Protein AF-A0A6I7X291-F1 (afdb_monomer_lite)

Secondary structure (DSSP, 8-state):
-HHHHHHHHHHHHHHHHHHHHHHHHHHHH-TT-HHHHHHHHHHHHHHHHHHHHHHHT------GGGTTHHHHHHHHHHHHHHHHTT-HHHHHHHHHHHHHHHHHHHHHHHHHHHHHHHHTT--HHHHHHHHHHHHHHHHHHHHT-PPPPP-SSGGG-THHHHHHHHHHHHHHHHHHHHHHH-GGGT----HHHHS-HHHHHHHHHTSGGGHHHHHHHGGGT--HHHHHHHHHHHHHHHHHHHHHHHHHHHHHHHHTSTTT-STTHHHHHHHHHHHHHHHHHHHHHHHHHHHHTTT-STHHHHHHHHHHHHHHHHHHHHHHHHHHHHHHHHHHS-TTSHHHHHHHHHHHHHHHHHHHHHHHHHHHHGGGT-

Sequence (370 aa):
MQAANDEERYVVIVDIFKNVGEINQEITAIAEDDVKLQALLQNRNVVFQNLLLVIRGSFIDYDVQEIGNAELKLLQSKISINRSRGNTVAVQRDRYTTDYILIKRKMGAYVVYLVEASRDYKAKDEIIKETQKRIKSIKNKINSISAALEGDSEIYQDVENRIQLLRVYTVYQDFLEYVLANPDKIVTTSFIQKISLISAISYFNSLDVFRDINFKIAPMRIDMGGIIVSMCIILLNIIAFPFVSRASNRLVERFILNDGKVENIELVFVSMHKPILYLMLFFGIDLALNALLYKTEVKITIDYLIYFIYSGLYIYLLFNLIDSVAAVHSEQANRRNQAYSKELVILLVKTLKGVVFFGCINSFIKPFGY

pLDDT: mean 75.69, std 13.11, range [33.28, 95.19]

Radius of gyration: 34.74 Å; chains: 1; bounding box: 79×57×94 Å

Structure (mmCIF, N/CA/C/O backbone):
data_AF-A0A6I7X291-F1
#
_entry.id   AF-A0A6I7X291-F1
#
loop_
_atom_site.group_PDB
_atom_site.id
_atom_site.type_symbol
_atom_site.label_atom_id
_atom_site.label_alt_id
_atom_site.label_comp_id
_atom_site.label_asym_id
_atom_site.label_entity_id
_atom_site.label_seq_id
_atom_site.pdbx_PDB_ins_code
_atom_site.Cartn_x
_atom_site.Cartn_y
_atom_site.Cartn_z
_atom_site.occupancy
_atom_site.B_iso_or_equiv
_atom_site.auth_seq_id
_atom_site.auth_comp_id
_atom_site.auth_asym_id
_atom_site.auth_atom_id
_atom_site.pdbx_PDB_model_num
ATOM 1 N N . MET A 1 1 ? -14.493 -7.243 -27.783 1.00 38.88 1 MET A N 1
ATOM 2 C CA . MET A 1 1 ? -14.219 -5.866 -27.308 1.00 38.88 1 MET A CA 1
ATOM 3 C C . MET A 1 1 ? -13.069 -5.803 -26.304 1.00 38.88 1 MET A C 1
ATOM 5 O O . MET A 1 1 ? -12.286 -4.880 -26.426 1.00 38.88 1 MET A O 1
ATOM 9 N N . GLN A 1 2 ? -12.914 -6.762 -25.377 1.00 34.09 2 GLN A N 1
ATOM 10 C CA . GLN A 1 2 ? -11.764 -6.817 -24.449 1.00 34.09 2 GLN A CA 1
ATOM 11 C C . GLN A 1 2 ? -10.416 -7.041 -25.164 1.00 34.09 2 GLN A C 1
ATOM 13 O O . GLN A 1 2 ? -9.560 -6.174 -25.093 1.00 34.09 2 GLN A O 1
ATOM 18 N N . ALA A 1 3 ? -10.299 -8.089 -25.992 1.00 34.25 3 ALA A N 1
ATOM 19 C CA . ALA A 1 3 ? -9.057 -8.408 -26.714 1.00 34.25 3 ALA A CA 1
ATOM 20 C C . ALA A 1 3 ? -8.520 -7.271 -27.614 1.00 34.25 3 ALA A C 1
ATOM 22 O O . ALA A 1 3 ? -7.320 -7.043 -27.666 1.00 34.25 3 ALA A O 1
ATOM 23 N N . ALA A 1 4 ? -9.406 -6.510 -28.269 1.00 33.28 4 ALA A N 1
ATOM 24 C CA . ALA A 1 4 ? -9.010 -5.366 -29.100 1.00 33.28 4 ALA A CA 1
ATOM 25 C C . ALA A 1 4 ? -8.451 -4.190 -28.270 1.00 33.28 4 ALA A C 1
ATOM 27 O O . ALA A 1 4 ? -7.584 -3.464 -28.737 1.00 33.28 4 ALA A O 1
ATOM 28 N N . ASN A 1 5 ? -8.930 -4.019 -27.033 1.00 47.66 5 ASN A N 1
ATOM 29 C CA . ASN A 1 5 ? -8.467 -2.980 -26.106 1.00 47.66 5 ASN A CA 1
ATOM 30 C C . ASN A 1 5 ? -7.113 -3.366 -25.477 1.00 47.66 5 ASN A C 1
ATOM 32 O O . ASN A 1 5 ? -6.282 -2.505 -25.196 1.00 47.66 5 ASN A O 1
ATOM 36 N N . ASP A 1 6 ? -6.872 -4.666 -25.290 1.00 43.84 6 ASP A N 1
ATOM 37 C CA . ASP A 1 6 ? -5.609 -5.194 -24.766 1.00 43.84 6 ASP A CA 1
ATOM 38 C C . ASP A 1 6 ? -4.480 -5.100 -25.812 1.00 43.84 6 ASP A C 1
ATOM 40 O O . ASP A 1 6 ? -3.352 -4.725 -25.483 1.00 43.84 6 ASP A O 1
ATOM 44 N N . GLU A 1 7 ? -4.800 -5.342 -27.088 1.00 49.50 7 GLU A N 1
ATOM 45 C CA . GLU A 1 7 ? -3.881 -5.201 -28.226 1.00 49.50 7 GLU A CA 1
ATOM 46 C C . GLU A 1 7 ? -3.476 -3.730 -28.459 1.00 49.50 7 GLU A C 1
ATOM 48 O O . GLU A 1 7 ? -2.294 -3.421 -28.625 1.00 49.50 7 GLU A O 1
ATOM 53 N N . GLU A 1 8 ? -4.426 -2.796 -28.348 1.00 53.75 8 GLU A N 1
ATOM 54 C CA . GLU A 1 8 ? -4.189 -1.349 -28.461 1.00 53.75 8 GLU A CA 1
ATOM 55 C C . GLU A 1 8 ? -3.276 -0.817 -27.337 1.00 53.75 8 GLU A C 1
ATOM 57 O O . GLU A 1 8 ? -2.347 -0.045 -27.579 1.00 53.75 8 GLU A O 1
ATOM 62 N N . ARG A 1 9 ? -3.453 -1.292 -26.097 1.00 51.28 9 ARG A N 1
ATOM 63 C CA . ARG A 1 9 ? -2.597 -0.912 -24.955 1.00 51.28 9 ARG A CA 1
ATOM 64 C C . ARG A 1 9 ? -1.187 -1.493 -25.037 1.00 51.28 9 ARG A C 1
ATOM 66 O O . ARG A 1 9 ? -0.244 -0.878 -24.538 1.00 51.28 9 ARG A O 1
ATOM 73 N N . TYR A 1 10 ? -1.020 -2.656 -25.663 1.00 58.88 10 TYR A N 1
ATOM 74 C CA . TYR A 1 10 ? 0.300 -3.231 -25.914 1.00 58.88 10 TYR A CA 1
ATOM 75 C C . TYR A 1 10 ? 1.095 -2.407 -26.933 1.00 58.88 10 TYR A C 1
ATOM 77 O O . TYR A 1 10 ? 2.268 -2.111 -26.691 1.00 58.88 10 TYR A O 1
ATOM 85 N N . VAL A 1 11 ? 0.450 -1.978 -28.023 1.00 60.81 11 VAL A N 1
ATOM 86 C CA . VAL A 1 11 ? 1.050 -1.054 -29.001 1.00 60.81 11 VAL A CA 1
ATOM 87 C C . VAL A 1 11 ? 1.542 0.212 -28.294 1.00 60.81 11 VAL A C 1
ATOM 89 O O . VAL A 1 11 ? 2.696 0.597 -28.464 1.00 60.81 11 VAL A O 1
ATOM 92 N N . VAL A 1 12 ? 0.740 0.761 -27.375 1.00 60.09 12 VAL A N 1
ATOM 93 C CA . VAL A 1 12 ? 1.127 1.919 -26.551 1.00 60.09 12 VAL A CA 1
ATOM 94 C C . VAL A 1 12 ? 2.377 1.647 -25.701 1.00 60.09 12 VAL A C 1
ATOM 96 O O . VAL A 1 12 ? 3.257 2.500 -25.617 1.00 60.09 12 VAL A O 1
ATOM 99 N N . ILE A 1 13 ? 2.512 0.468 -25.086 1.00 63.31 13 ILE A N 1
ATOM 100 C CA . ILE A 1 13 ? 3.702 0.113 -24.286 1.00 63.31 13 ILE A CA 1
ATOM 101 C C . ILE A 1 13 ? 4.958 0.016 -25.164 1.00 63.31 13 ILE A C 1
ATOM 103 O O . ILE A 1 13 ? 6.024 0.502 -24.774 1.00 63.31 13 ILE A O 1
ATOM 107 N N . VAL A 1 14 ? 4.845 -0.594 -26.345 1.00 67.50 14 VAL A N 1
ATOM 108 C CA . VAL A 1 14 ? 5.956 -0.724 -27.302 1.00 67.50 14 VAL A CA 1
ATOM 109 C C . VAL A 1 14 ? 6.378 0.644 -27.846 1.00 67.50 14 VAL A C 1
ATOM 111 O O . VAL A 1 14 ? 7.577 0.940 -27.875 1.00 67.50 14 VAL A O 1
ATOM 114 N N . ASP A 1 15 ? 5.417 1.496 -28.197 1.00 66.81 15 ASP A N 1
ATOM 115 C CA . ASP A 1 15 ? 5.664 2.858 -28.677 1.00 66.81 15 ASP A CA 1
ATOM 116 C C . ASP A 1 15 ? 6.317 3.731 -27.601 1.00 66.81 15 ASP A C 1
ATOM 118 O O . ASP A 1 15 ? 7.240 4.493 -27.887 1.00 66.81 15 ASP A O 1
ATOM 122 N N . ILE A 1 16 ? 5.932 3.563 -26.333 1.00 67.56 16 ILE A N 1
ATOM 123 C CA . ILE A 1 16 ? 6.578 4.271 -25.226 1.00 67.56 16 ILE A CA 1
ATOM 124 C C . ILE A 1 16 ? 8.060 3.881 -25.101 1.00 67.56 16 ILE A C 1
ATOM 126 O O . ILE A 1 16 ? 8.911 4.759 -24.950 1.00 67.56 16 ILE A O 1
ATOM 130 N N . PHE A 1 17 ? 8.412 2.596 -25.209 1.00 73.38 17 PHE A N 1
ATOM 131 C CA . PHE A 1 17 ? 9.824 2.190 -25.182 1.00 73.38 17 PHE A CA 1
ATOM 132 C C . PHE A 1 17 ? 10.615 2.699 -26.392 1.00 73.38 17 PHE A C 1
ATOM 134 O O . PHE A 1 17 ? 11.803 3.003 -26.257 1.00 73.38 17 PHE A O 1
ATOM 141 N N . LYS A 1 18 ? 9.970 2.833 -27.555 1.00 73.88 18 LYS A N 1
ATOM 142 C CA . LYS A 1 18 ? 10.574 3.448 -28.740 1.00 73.88 18 LYS A CA 1
ATOM 143 C C . LYS A 1 18 ? 10.867 4.936 -28.508 1.00 73.88 18 LYS A C 1
ATOM 145 O O . LYS A 1 18 ? 12.006 5.353 -28.711 1.00 73.88 18 LYS A O 1
ATOM 150 N N . ASN A 1 19 ? 9.901 5.682 -27.969 1.00 71.88 19 ASN A N 1
ATOM 151 C CA . ASN A 1 19 ? 10.049 7.104 -27.637 1.00 71.88 19 ASN A CA 1
ATOM 152 C C . ASN A 1 19 ? 11.174 7.347 -26.617 1.00 71.88 19 ASN A C 1
ATOM 154 O O . ASN A 1 19 ? 11.966 8.274 -26.760 1.00 71.88 19 ASN A O 1
ATOM 158 N N . VAL A 1 20 ? 11.305 6.485 -25.601 1.00 70.81 20 VAL A N 1
ATOM 159 C CA . VAL A 1 20 ? 12.434 6.552 -24.650 1.00 70.81 20 VAL A CA 1
ATOM 160 C C . VAL A 1 20 ? 13.765 6.285 -25.350 1.00 70.81 20 VAL A C 1
ATOM 162 O O . VAL A 1 20 ? 14.764 6.942 -25.058 1.00 70.81 20 VAL A O 1
ATOM 165 N N . GLY A 1 21 ? 13.791 5.334 -26.286 1.00 67.00 21 GLY A N 1
ATOM 166 C CA . GLY A 1 21 ? 14.962 5.071 -27.113 1.00 67.00 21 GLY A CA 1
ATOM 167 C C . GLY A 1 21 ? 15.432 6.317 -27.859 1.00 67.00 21 GLY A C 1
ATOM 168 O O . GLY A 1 21 ? 16.636 6.585 -27.866 1.00 67.00 21 GLY A O 1
ATOM 169 N N . GLU A 1 22 ? 14.510 7.067 -28.466 1.00 75.94 22 GLU A N 1
ATOM 170 C CA . GLU A 1 22 ? 14.755 8.325 -29.193 1.00 75.94 22 GLU A CA 1
ATOM 171 C C . GLU A 1 22 ? 15.309 9.419 -28.269 1.00 75.94 22 GLU A C 1
ATOM 173 O O . GLU A 1 22 ? 16.401 9.925 -28.527 1.00 75.94 22 GLU A O 1
ATOM 178 N N . ILE A 1 23 ? 14.674 9.657 -27.117 1.00 67.81 23 ILE A N 1
ATOM 179 C CA . ILE A 1 23 ? 15.153 10.625 -26.112 1.00 67.81 23 ILE A CA 1
ATOM 180 C C . ILE A 1 23 ? 16.570 10.278 -25.620 1.00 67.81 23 ILE A C 1
ATOM 182 O O . ILE A 1 23 ? 17.425 11.152 -25.497 1.00 67.81 23 ILE A O 1
ATOM 186 N N . ASN A 1 24 ? 16.863 8.996 -25.380 1.00 72.25 24 ASN A N 1
ATOM 187 C CA . ASN A 1 24 ? 18.196 8.563 -24.952 1.00 72.25 24 ASN A CA 1
ATOM 188 C C . ASN A 1 24 ? 19.285 8.816 -26.015 1.00 72.25 24 ASN A C 1
ATOM 190 O O . ASN A 1 24 ? 20.452 9.013 -25.665 1.00 72.25 24 ASN A O 1
ATOM 194 N N . GLN A 1 25 ? 18.930 8.830 -27.304 1.00 73.25 25 GLN A N 1
ATOM 195 C CA . GLN A 1 25 ? 19.868 9.193 -28.372 1.00 73.25 25 GLN A CA 1
ATOM 196 C C . GLN A 1 25 ? 20.203 10.683 -28.342 1.00 73.25 25 GLN A C 1
ATOM 198 O O . GLN A 1 25 ? 21.377 11.036 -28.430 1.00 73.25 25 GLN A O 1
ATOM 203 N N . GLU A 1 26 ? 19.197 11.536 -28.156 1.00 72.31 26 GLU A N 1
ATOM 204 C CA . GLU A 1 26 ? 19.386 12.984 -28.028 1.00 72.31 26 GLU A CA 1
ATOM 205 C C . GLU A 1 26 ? 20.231 13.334 -26.797 1.00 72.31 26 GLU A C 1
ATOM 207 O O . GLU A 1 26 ? 21.149 14.143 -26.888 1.00 72.31 26 GLU A O 1
ATOM 212 N N . ILE A 1 27 ? 20.004 12.647 -25.670 1.00 65.88 27 ILE A N 1
ATOM 213 C CA . ILE A 1 27 ? 20.819 12.791 -24.451 1.00 65.88 27 ILE A CA 1
ATOM 214 C C . ILE A 1 27 ? 22.295 12.481 -24.728 1.00 65.88 27 ILE A C 1
ATOM 216 O O . ILE A 1 27 ? 23.176 13.210 -24.281 1.00 65.88 27 ILE A O 1
ATOM 220 N N . THR A 1 28 ? 22.573 11.415 -25.485 1.00 67.38 28 THR A N 1
ATOM 221 C CA . THR A 1 28 ? 23.951 11.012 -25.812 1.00 67.38 28 THR A CA 1
ATOM 222 C C . THR A 1 28 ? 24.626 12.012 -26.760 1.00 67.38 28 THR A C 1
ATOM 224 O O . THR A 1 28 ? 25.840 12.184 -26.704 1.00 67.38 28 THR A O 1
ATOM 227 N N . ALA A 1 29 ? 23.853 12.694 -27.611 1.00 70.19 29 ALA A N 1
ATOM 228 C CA . ALA A 1 29 ? 24.357 13.667 -28.579 1.00 70.19 29 ALA A CA 1
ATOM 229 C C . ALA A 1 29 ? 24.601 15.073 -27.993 1.00 70.19 29 ALA A C 1
ATOM 231 O O . ALA A 1 29 ? 25.343 15.851 -28.586 1.00 70.19 29 ALA A O 1
ATOM 232 N N . ILE A 1 30 ? 23.980 15.413 -26.856 1.00 65.50 30 ILE A N 1
ATOM 233 C CA . ILE A 1 30 ? 23.942 16.779 -26.291 1.00 65.50 30 ILE A CA 1
ATOM 234 C C . ILE A 1 30 ? 24.668 16.845 -24.927 1.00 65.50 30 ILE A C 1
ATOM 236 O O . ILE A 1 30 ? 24.462 17.768 -24.148 1.00 65.50 30 ILE A O 1
ATOM 240 N N . ALA A 1 31 ? 25.547 15.882 -24.627 1.00 58.06 31 ALA A N 1
ATOM 241 C CA . ALA A 1 31 ? 26.163 15.680 -23.306 1.00 58.06 31 ALA A CA 1
ATOM 242 C C . ALA A 1 31 ? 26.926 16.890 -22.702 1.00 58.06 31 ALA A C 1
ATOM 244 O O . ALA A 1 31 ? 27.293 16.833 -21.533 1.00 58.06 31 ALA A O 1
ATOM 245 N N . GLU A 1 32 ? 27.150 17.967 -23.462 1.00 59.09 32 GLU A N 1
ATOM 246 C CA . GLU A 1 32 ? 27.869 19.180 -23.039 1.00 59.09 32 GLU A CA 1
ATOM 247 C C . GLU A 1 32 ? 26.953 20.379 -22.689 1.00 59.09 32 GLU A C 1
ATOM 249 O O . GLU A 1 32 ? 27.439 21.378 -22.164 1.00 59.09 32 GLU A O 1
ATOM 254 N N . ASP A 1 33 ? 25.638 20.312 -22.953 1.00 71.06 33 ASP A N 1
ATOM 255 C CA . ASP A 1 33 ? 24.672 21.387 -22.645 1.00 71.06 33 ASP A CA 1
ATOM 256 C C . ASP A 1 33 ? 23.778 20.996 -21.454 1.00 71.06 33 ASP A C 1
ATOM 258 O O . ASP A 1 33 ? 22.744 20.339 -21.614 1.00 71.06 33 ASP A O 1
ATOM 262 N N . ASP A 1 34 ? 24.180 21.418 -20.250 1.00 67.00 34 ASP A N 1
ATOM 263 C CA . ASP A 1 34 ? 23.541 21.056 -18.974 1.00 67.00 34 ASP A CA 1
ATOM 264 C C . ASP A 1 34 ? 22.033 21.370 -18.921 1.00 67.00 34 ASP A C 1
ATOM 266 O O . ASP A 1 34 ? 21.251 20.604 -18.347 1.00 67.00 34 ASP A O 1
ATOM 270 N N . VAL A 1 35 ? 21.591 22.471 -19.542 1.00 72.25 35 VAL A N 1
ATOM 271 C CA . VAL A 1 35 ? 20.181 22.898 -19.511 1.00 72.25 35 VAL A CA 1
ATOM 272 C C . VAL A 1 35 ? 19.326 21.996 -20.399 1.00 72.25 35 VAL A C 1
ATOM 274 O O . VAL A 1 35 ? 18.251 21.546 -19.987 1.00 72.25 35 VAL A O 1
ATOM 277 N N . LYS A 1 36 ? 19.803 21.682 -21.610 1.00 70.12 36 LYS A N 1
ATOM 278 C CA . LYS A 1 36 ? 19.103 20.747 -22.506 1.00 70.12 36 LYS A CA 1
ATOM 279 C C . LYS A 1 36 ? 19.145 19.319 -21.981 1.00 70.12 36 LYS A C 1
ATOM 281 O O . LYS A 1 36 ? 18.139 18.616 -22.066 1.00 70.12 36 LYS A O 1
ATOM 286 N N . LEU A 1 37 ? 20.262 18.910 -21.384 1.00 69.00 37 LEU A N 1
ATOM 287 C CA . LEU A 1 37 ? 20.401 17.607 -20.745 1.00 69.00 37 LEU A CA 1
ATOM 288 C C . LEU A 1 37 ? 19.354 17.422 -19.639 1.00 69.00 37 LEU A C 1
ATOM 290 O O . LEU A 1 37 ? 18.656 16.405 -19.603 1.00 69.00 37 LEU A O 1
ATOM 294 N N . GLN A 1 38 ? 19.175 18.424 -18.774 1.00 70.94 38 GLN A N 1
ATOM 295 C CA . GLN A 1 38 ? 18.176 18.371 -17.709 1.00 70.94 38 GLN A CA 1
ATOM 296 C C . GLN A 1 38 ? 16.741 18.288 -18.257 1.00 70.94 38 GLN A C 1
ATOM 298 O O . GLN A 1 38 ? 15.936 17.505 -17.743 1.00 70.94 38 GLN A O 1
ATOM 303 N N . ALA A 1 39 ? 16.426 19.037 -19.319 1.00 72.38 39 ALA A N 1
ATOM 304 C CA . ALA A 1 39 ? 15.117 18.989 -19.973 1.00 72.38 39 ALA A CA 1
ATOM 305 C C . ALA A 1 39 ? 14.821 17.605 -20.584 1.00 72.38 39 ALA A C 1
ATOM 307 O O . ALA A 1 39 ? 13.725 17.067 -20.409 1.00 72.38 39 ALA A O 1
ATOM 308 N N . LEU A 1 40 ? 15.806 16.985 -21.238 1.00 72.31 40 LEU A N 1
ATOM 309 C CA . LEU A 1 40 ? 15.664 15.651 -21.826 1.00 72.31 40 LEU A CA 1
ATOM 310 C C . LEU A 1 40 ? 15.510 14.557 -20.760 1.00 72.31 40 LEU A C 1
ATOM 312 O O . LEU A 1 40 ? 14.670 13.666 -20.903 1.00 72.31 40 LEU A O 1
ATOM 316 N N . LEU A 1 41 ? 16.247 14.652 -19.649 1.00 74.19 41 LEU A N 1
ATOM 317 C CA . LEU A 1 41 ? 16.091 13.744 -18.507 1.00 74.19 41 LEU A CA 1
ATOM 318 C C . LEU A 1 41 ? 14.703 13.865 -17.862 1.00 74.19 41 LEU A C 1
ATOM 320 O O . LEU A 1 41 ? 14.101 12.851 -17.496 1.00 74.19 41 LEU A O 1
ATOM 324 N N . GLN A 1 42 ? 14.171 15.085 -17.745 1.00 77.25 42 GLN A N 1
ATOM 325 C CA . GLN A 1 42 ? 12.801 15.304 -17.279 1.00 77.25 42 GLN A CA 1
ATOM 326 C C . GLN A 1 42 ? 11.778 14.702 -18.244 1.00 77.25 42 GLN A C 1
ATOM 328 O O . GLN A 1 42 ? 10.883 13.985 -17.794 1.00 77.25 42 GLN A O 1
ATOM 333 N N . ASN A 1 43 ? 11.938 14.919 -19.552 1.00 75.19 43 ASN A N 1
ATOM 334 C CA . ASN A 1 43 ? 11.052 14.349 -20.564 1.00 75.19 43 ASN A CA 1
ATOM 335 C C . ASN A 1 43 ? 11.033 12.811 -20.486 1.00 75.19 43 ASN A C 1
ATOM 337 O O . ASN A 1 43 ? 9.972 12.199 -20.363 1.00 75.19 43 ASN A O 1
ATOM 341 N N . ARG A 1 44 ? 12.210 12.177 -20.403 1.00 80.12 44 ARG A N 1
ATOM 342 C CA . ARG A 1 44 ? 12.340 10.725 -20.200 1.00 80.12 44 ARG A CA 1
ATOM 343 C C . ARG A 1 44 ? 11.580 10.237 -18.959 1.00 80.12 44 ARG A C 1
ATOM 345 O O . ARG A 1 44 ? 10.848 9.251 -19.019 1.00 80.12 44 ARG A O 1
ATOM 352 N N . ASN A 1 45 ? 11.718 10.942 -17.837 1.00 81.31 45 ASN A N 1
ATOM 353 C CA . ASN A 1 45 ? 11.045 10.597 -16.582 1.00 81.31 45 ASN A CA 1
ATOM 354 C C . ASN A 1 45 ? 9.515 10.737 -16.658 1.00 81.31 45 ASN A C 1
ATOM 356 O O . ASN A 1 45 ? 8.804 9.967 -16.004 1.00 81.31 45 ASN A O 1
ATOM 360 N N . VAL A 1 46 ? 9.006 11.696 -17.437 1.00 79.56 46 VAL A N 1
ATOM 361 C CA . VAL A 1 46 ? 7.569 11.856 -17.719 1.00 79.56 46 VAL A CA 1
ATOM 362 C C . VAL A 1 46 ? 7.064 10.696 -18.573 1.00 79.56 46 VAL A C 1
ATOM 364 O O . VAL A 1 46 ? 6.029 10.109 -18.258 1.00 79.56 46 VAL A O 1
ATOM 367 N N . VAL A 1 47 ? 7.816 10.300 -19.600 1.00 78.88 47 VAL A N 1
ATOM 368 C CA . VAL A 1 47 ? 7.461 9.159 -20.454 1.00 78.88 47 VAL A CA 1
ATOM 369 C C . VAL A 1 47 ? 7.402 7.857 -19.641 1.00 78.88 47 VAL A C 1
ATOM 371 O O . VAL A 1 47 ? 6.419 7.119 -19.734 1.00 78.88 47 VAL A O 1
ATOM 374 N N . PHE A 1 48 ? 8.373 7.607 -18.755 1.00 83.06 48 PHE A N 1
ATOM 375 C CA . PHE A 1 48 ? 8.310 6.464 -17.837 1.00 83.06 48 PHE A CA 1
ATOM 376 C C . PHE A 1 48 ? 7.161 6.556 -16.830 1.00 83.06 48 PHE A C 1
ATOM 378 O O . PHE A 1 48 ? 6.540 5.542 -16.516 1.00 83.06 48 PHE A O 1
ATOM 385 N N . GLN A 1 49 ? 6.834 7.752 -16.336 1.00 80.12 49 GLN A N 1
ATOM 386 C CA . GLN A 1 49 ? 5.672 7.933 -15.465 1.00 80.12 49 GLN A CA 1
ATOM 387 C C . GLN A 1 49 ? 4.377 7.530 -16.171 1.00 80.12 49 GLN A C 1
ATOM 389 O O . GLN A 1 49 ? 3.560 6.813 -15.593 1.00 80.12 49 GLN A O 1
ATOM 394 N N . ASN A 1 50 ? 4.207 7.972 -17.416 1.00 76.44 50 ASN A N 1
ATOM 395 C CA . ASN A 1 50 ? 3.045 7.640 -18.230 1.00 76.44 50 ASN A CA 1
ATOM 396 C C . ASN A 1 50 ? 2.969 6.132 -18.483 1.00 76.44 50 ASN A C 1
ATOM 398 O O . ASN A 1 50 ? 1.891 5.556 -18.352 1.00 76.44 50 ASN A O 1
ATOM 402 N N . LEU A 1 51 ? 4.108 5.473 -18.726 1.00 77.19 51 LEU A N 1
ATOM 403 C CA . LEU A 1 51 ? 4.170 4.015 -18.828 1.00 77.19 51 LEU A CA 1
ATOM 404 C C . LEU A 1 51 ? 3.642 3.331 -17.562 1.00 77.19 51 LEU A C 1
ATOM 406 O O . LEU A 1 51 ? 2.807 2.437 -17.652 1.00 77.19 51 LEU A O 1
ATOM 410 N N . LEU A 1 52 ? 4.078 3.768 -16.377 1.00 79.75 52 LEU A N 1
ATOM 411 C CA . LEU A 1 52 ? 3.600 3.195 -15.114 1.00 79.75 52 LEU A CA 1
ATOM 412 C C . LEU A 1 52 ? 2.102 3.426 -14.889 1.00 79.75 52 LEU A C 1
ATOM 414 O O . LEU A 1 52 ? 1.424 2.546 -14.359 1.00 79.75 52 LEU A O 1
ATOM 418 N N . LEU A 1 53 ? 1.567 4.574 -15.316 1.00 69.94 53 LEU A N 1
ATOM 419 C CA . LEU A 1 53 ? 0.129 4.851 -15.257 1.00 69.94 53 LEU A CA 1
ATOM 420 C C . LEU A 1 53 ? -0.671 3.917 -16.171 1.00 69.94 53 LEU A C 1
ATOM 422 O O . LEU A 1 53 ? -1.695 3.387 -15.738 1.00 69.94 53 LEU A O 1
ATOM 426 N N . VAL A 1 54 ? -0.188 3.684 -17.396 1.00 69.94 54 VAL A N 1
ATOM 427 C CA . VAL A 1 54 ? -0.790 2.727 -18.336 1.00 69.94 54 VAL A CA 1
ATOM 428 C C . VAL A 1 54 ? -0.743 1.315 -17.753 1.00 69.94 54 VAL A C 1
ATOM 430 O O . VAL A 1 54 ? -1.770 0.640 -17.718 1.00 69.94 54 VAL A O 1
ATOM 433 N N . ILE A 1 55 ? 0.403 0.892 -17.213 1.00 71.06 55 ILE A N 1
ATOM 434 C CA . ILE A 1 55 ? 0.590 -0.420 -16.571 1.00 71.06 55 ILE A CA 1
ATOM 435 C C . ILE A 1 55 ? -0.404 -0.620 -15.420 1.00 71.06 55 ILE A C 1
ATOM 437 O O . ILE A 1 55 ? -1.083 -1.642 -15.373 1.00 71.06 55 ILE A O 1
ATOM 441 N N . ARG A 1 56 ? -0.561 0.373 -14.535 1.00 65.81 56 ARG A N 1
ATOM 442 C CA . ARG A 1 56 ? -1.483 0.305 -13.386 1.00 65.81 56 ARG A CA 1
ATOM 443 C C . ARG A 1 56 ? -2.954 0.166 -13.794 1.00 65.81 56 ARG A C 1
ATOM 445 O O . ARG A 1 56 ? -3.763 -0.347 -13.030 1.00 65.81 56 ARG A O 1
ATOM 452 N N . GLY A 1 57 ? -3.322 0.689 -14.961 1.00 57.75 57 GLY A N 1
ATOM 453 C CA . GLY A 1 57 ? -4.689 0.641 -15.483 1.00 57.75 57 GLY A CA 1
ATOM 454 C C . GLY A 1 57 ? -4.983 -0.559 -16.385 1.00 57.75 57 GLY A C 1
ATOM 455 O O . GLY A 1 57 ? -6.090 -0.629 -16.924 1.00 57.75 57 GLY A O 1
ATOM 456 N N . SER A 1 58 ? -4.014 -1.452 -16.606 1.00 60.03 58 SER A N 1
ATOM 457 C CA . SER A 1 58 ? -4.086 -2.494 -17.635 1.00 60.03 58 SER A CA 1
ATOM 458 C C . SER A 1 58 ? -4.328 -3.894 -17.076 1.00 60.03 58 SER A C 1
ATOM 460 O O . SER A 1 58 ? -3.898 -4.225 -15.976 1.00 60.03 58 SER A O 1
ATOM 462 N N . PHE A 1 59 ? -4.992 -4.725 -17.880 1.00 52.56 59 PHE A N 1
ATOM 463 C CA . PHE A 1 59 ? -5.169 -6.159 -17.660 1.00 52.56 59 PHE A CA 1
ATOM 464 C C . PHE A 1 59 ? -4.484 -6.871 -18.821 1.00 52.56 59 PHE A C 1
ATOM 466 O O . PHE A 1 59 ? -5.087 -7.107 -19.857 1.00 52.56 59 PHE A O 1
ATOM 473 N N . ILE A 1 60 ? -3.182 -7.102 -18.694 1.00 57.72 60 ILE A N 1
ATOM 474 C CA . ILE A 1 60 ? -2.392 -7.668 -19.786 1.00 57.72 60 ILE A CA 1
ATOM 475 C C . ILE A 1 60 ? -2.363 -9.190 -19.625 1.00 57.72 60 ILE A C 1
ATOM 477 O O . ILE A 1 60 ? -1.689 -9.687 -18.726 1.00 57.72 60 ILE A O 1
ATOM 481 N N . ASP A 1 61 ? -3.066 -9.907 -20.502 1.00 50.97 61 ASP A N 1
ATOM 482 C CA . ASP A 1 61 ? -2.941 -11.359 -20.685 1.00 50.97 61 ASP A CA 1
ATOM 483 C C . ASP A 1 61 ? -2.092 -11.617 -21.938 1.00 50.97 61 ASP A C 1
ATOM 485 O O . ASP A 1 61 ? -2.590 -11.810 -23.044 1.00 50.97 61 ASP A O 1
ATOM 489 N N . TYR A 1 62 ? -0.779 -11.439 -21.786 1.00 63.22 62 TYR A N 1
ATOM 490 C CA . TYR A 1 62 ? 0.168 -11.393 -22.897 1.00 63.22 62 TYR A CA 1
ATOM 491 C C . TYR A 1 62 ? 1.204 -12.504 -22.795 1.00 63.22 62 TYR A C 1
ATOM 493 O O . TYR A 1 62 ? 2.012 -12.523 -21.859 1.00 63.22 62 TYR A O 1
ATOM 501 N N . ASP A 1 63 ? 1.253 -13.373 -23.807 1.00 69.88 63 ASP A N 1
ATOM 502 C CA . ASP A 1 63 ? 2.340 -14.335 -23.927 1.00 69.88 63 ASP A CA 1
ATOM 503 C C . ASP A 1 63 ? 3.583 -13.690 -24.554 1.00 69.88 63 ASP A C 1
ATOM 505 O O . ASP A 1 63 ? 3.808 -13.649 -25.765 1.00 69.88 63 ASP A O 1
ATOM 509 N N . VAL A 1 64 ? 4.462 -13.229 -23.670 1.00 76.19 64 VAL A N 1
ATOM 510 C CA . VAL A 1 64 ? 5.784 -12.689 -23.998 1.00 76.19 64 VAL A CA 1
ATOM 511 C C . VAL A 1 64 ? 6.629 -13.663 -24.838 1.00 76.19 64 VAL A C 1
ATOM 513 O O . VAL A 1 64 ? 7.556 -13.238 -25.534 1.00 76.19 64 VAL A O 1
ATOM 516 N N . GLN A 1 65 ? 6.348 -14.970 -24.799 1.00 77.69 65 GLN A N 1
ATOM 517 C CA . GLN A 1 65 ? 7.082 -15.973 -25.572 1.00 77.69 65 GLN A CA 1
ATOM 518 C C . GLN A 1 65 ? 6.748 -15.970 -27.064 1.00 77.69 65 GLN A C 1
ATOM 520 O O . GLN A 1 65 ? 7.511 -16.550 -27.846 1.00 77.69 65 GLN A O 1
ATOM 525 N N . GLU A 1 66 ? 5.690 -15.284 -27.495 1.00 76.38 66 GLU A N 1
ATOM 526 C CA . GLU A 1 66 ? 5.369 -15.163 -28.916 1.00 76.38 66 GLU A CA 1
ATOM 527 C C . GLU A 1 66 ? 6.270 -14.155 -29.648 1.00 76.38 66 GLU A C 1
ATOM 529 O O . GLU A 1 66 ? 6.555 -14.348 -30.834 1.00 76.38 66 GLU A O 1
ATOM 534 N N . ILE A 1 67 ? 6.839 -13.157 -28.947 1.00 75.50 67 ILE A N 1
ATOM 535 C CA . ILE A 1 67 ? 7.701 -12.113 -29.544 1.00 75.50 67 ILE A CA 1
ATOM 536 C C . ILE A 1 67 ? 8.845 -12.742 -30.339 1.00 75.50 67 ILE A C 1
ATOM 538 O O . ILE A 1 67 ? 9.781 -13.297 -29.756 1.00 75.50 67 ILE A O 1
ATOM 542 N N . GLY A 1 68 ? 8.806 -12.631 -31.666 1.00 75.19 68 GLY A N 1
ATOM 543 C CA . GLY A 1 68 ? 9.881 -13.101 -32.543 1.00 75.19 68 GLY A CA 1
ATOM 544 C C . GLY A 1 68 ? 10.157 -14.606 -32.446 1.00 75.19 68 GLY A C 1
ATOM 545 O O . GLY A 1 68 ? 11.278 -15.029 -32.699 1.00 75.19 68 GLY A O 1
ATOM 546 N N . ASN A 1 69 ? 9.183 -15.440 -32.053 1.00 83.38 69 ASN A N 1
ATOM 547 C CA . ASN A 1 69 ? 9.401 -16.885 -31.876 1.00 83.38 69 ASN A CA 1
ATOM 548 C C . ASN A 1 69 ? 9.831 -17.586 -33.180 1.00 83.38 69 ASN A C 1
ATOM 550 O O . ASN A 1 69 ? 10.789 -18.360 -33.199 1.00 83.38 69 ASN A O 1
ATOM 554 N N . ALA A 1 70 ? 9.152 -17.283 -34.290 1.00 84.00 70 ALA A N 1
ATOM 555 C CA . ALA A 1 70 ? 9.511 -17.811 -35.606 1.00 84.00 70 ALA A CA 1
ATOM 556 C C . ALA A 1 70 ? 10.911 -17.347 -36.046 1.00 84.00 70 ALA A C 1
ATOM 558 O O . ALA A 1 70 ? 11.712 -18.143 -36.538 1.00 84.00 70 ALA A O 1
ATOM 559 N N . GLU A 1 71 ? 11.228 -16.076 -35.798 1.00 86.00 71 GLU A N 1
ATOM 560 C CA . GLU A 1 71 ? 12.521 -15.477 -36.122 1.00 86.00 71 GLU A CA 1
ATOM 561 C C . GLU A 1 71 ? 13.659 -16.078 -35.284 1.00 86.00 71 GLU A C 1
ATOM 563 O O . GLU A 1 71 ? 14.701 -16.427 -35.832 1.00 86.00 71 GLU A O 1
ATOM 568 N N . LEU A 1 72 ? 13.448 -16.312 -33.985 1.00 88.62 72 LEU A N 1
ATOM 569 C CA . LEU A 1 72 ? 14.416 -16.984 -33.114 1.00 88.62 72 LEU A CA 1
ATOM 570 C C . LEU A 1 72 ? 14.729 -18.406 -33.585 1.00 88.62 72 LEU A C 1
ATOM 572 O O . LEU A 1 72 ? 15.898 -18.791 -33.613 1.00 88.62 72 LEU A O 1
ATOM 576 N N . LYS A 1 73 ? 13.715 -19.185 -33.986 1.00 90.50 73 LYS A N 1
ATOM 577 C CA . LYS A 1 73 ? 13.924 -20.535 -34.543 1.00 90.50 73 LYS A CA 1
ATOM 578 C C . LYS A 1 73 ? 14.768 -20.484 -35.819 1.00 90.50 73 LYS A C 1
ATOM 580 O O . LYS A 1 73 ? 15.682 -21.290 -36.001 1.00 90.50 73 LYS A O 1
ATOM 585 N N . LEU A 1 74 ? 14.503 -19.503 -36.678 1.00 91.25 74 LEU A N 1
ATOM 586 C CA . LEU A 1 74 ? 15.259 -19.282 -37.907 1.00 91.25 74 LEU A CA 1
ATOM 587 C C . LEU A 1 74 ? 16.706 -18.840 -37.621 1.00 91.25 74 LEU A C 1
ATOM 589 O O . LEU A 1 74 ? 17.637 -19.375 -38.224 1.00 91.25 74 LEU A O 1
ATOM 593 N N . LEU A 1 75 ? 16.920 -17.929 -36.671 1.00 89.88 75 LEU A N 1
ATOM 594 C CA . LEU A 1 75 ? 18.250 -17.483 -36.243 1.00 89.88 75 LEU A CA 1
ATOM 595 C C . LEU A 1 75 ? 19.060 -18.622 -35.618 1.00 89.88 75 LEU A C 1
ATOM 597 O O . LEU A 1 75 ? 20.245 -18.751 -35.910 1.00 89.88 75 LEU A O 1
ATOM 601 N N . GLN A 1 76 ? 18.439 -19.501 -34.827 1.00 91.44 76 GLN A N 1
ATOM 602 C CA . GLN A 1 76 ? 19.107 -20.690 -34.283 1.00 91.44 76 GLN A CA 1
ATOM 603 C C . GLN A 1 76 ? 19.637 -21.606 -35.392 1.00 91.44 76 GLN A C 1
ATOM 605 O O . GLN A 1 76 ? 20.783 -22.060 -35.324 1.00 91.44 76 GLN A O 1
ATOM 610 N N . SER A 1 77 ? 18.835 -21.831 -36.437 1.00 91.75 77 SER A N 1
ATOM 611 C CA . SER A 1 77 ? 19.261 -22.591 -37.614 1.00 91.75 77 SER A CA 1
ATOM 612 C C . SER A 1 77 ? 20.412 -21.892 -38.351 1.00 91.75 77 SER A C 1
ATOM 614 O O . SER A 1 77 ? 21.450 -22.511 -38.592 1.00 91.75 77 SER A O 1
ATOM 616 N N . LYS A 1 78 ? 20.296 -20.579 -38.615 1.00 90.50 78 LYS A N 1
ATOM 617 C CA . LYS A 1 78 ? 21.354 -19.781 -39.265 1.00 90.50 78 LYS A CA 1
ATOM 618 C C . LYS A 1 78 ? 22.667 -19.795 -38.482 1.00 90.50 78 LYS A C 1
ATOM 620 O O . LYS A 1 78 ? 23.719 -20.030 -39.070 1.00 90.50 78 LYS A O 1
ATOM 625 N N . ILE A 1 79 ? 22.615 -19.632 -37.160 1.00 89.81 79 ILE A N 1
ATOM 626 C CA . ILE A 1 79 ? 23.788 -19.692 -36.279 1.00 89.81 79 ILE A CA 1
ATOM 627 C C . ILE A 1 79 ? 24.460 -21.066 -36.360 1.00 89.81 79 ILE A C 1
ATOM 629 O O . ILE A 1 79 ? 25.688 -21.135 -36.403 1.00 89.81 79 ILE A O 1
ATOM 633 N N . SER A 1 80 ? 23.682 -22.154 -36.376 1.00 92.25 80 SER A N 1
ATOM 634 C CA . SER A 1 80 ? 24.218 -23.516 -36.490 1.00 92.25 80 SER A CA 1
ATOM 635 C C . SER A 1 80 ? 24.949 -23.723 -37.822 1.00 92.25 80 SER A C 1
ATOM 637 O O . SER A 1 80 ? 26.109 -24.139 -37.825 1.00 92.25 80 SER A O 1
ATOM 639 N N . ILE A 1 81 ? 24.321 -23.323 -38.933 1.00 91.62 81 ILE A N 1
ATOM 640 C CA . ILE A 1 81 ? 24.889 -23.420 -40.287 1.00 91.62 81 ILE A CA 1
ATOM 641 C C . ILE A 1 81 ? 26.139 -22.540 -40.432 1.00 91.62 81 ILE A C 1
ATOM 643 O O . ILE A 1 81 ? 27.159 -22.975 -40.964 1.00 91.62 81 ILE A O 1
ATOM 647 N N . ASN A 1 82 ? 26.097 -21.297 -39.951 1.00 88.44 82 ASN A N 1
ATOM 648 C CA . ASN A 1 82 ? 27.237 -20.386 -40.032 1.00 88.44 82 ASN A CA 1
ATOM 649 C C . ASN A 1 82 ? 28.399 -20.862 -39.152 1.00 88.44 82 ASN A C 1
ATOM 651 O O . ASN A 1 82 ? 29.554 -20.749 -39.558 1.00 88.44 82 ASN A O 1
ATOM 655 N N . ARG A 1 83 ? 28.111 -21.477 -37.997 1.00 90.38 83 ARG A N 1
ATOM 656 C CA . ARG A 1 83 ? 29.139 -22.092 -37.150 1.00 90.38 83 ARG A CA 1
ATOM 657 C C . ARG A 1 83 ? 29.790 -23.291 -37.834 1.00 90.38 83 ARG A C 1
ATOM 659 O O . ARG A 1 83 ? 31.012 -23.379 -37.808 1.00 90.38 83 ARG A O 1
ATOM 666 N N . SER A 1 84 ? 29.016 -24.177 -38.466 1.00 91.62 84 SER A N 1
ATOM 667 C CA . SER A 1 84 ? 29.577 -25.337 -39.176 1.00 91.62 84 SER A CA 1
ATOM 668 C C . SER A 1 84 ? 30.414 -24.938 -40.394 1.00 91.62 84 SER A C 1
ATOM 670 O O . SER A 1 84 ? 31.291 -25.687 -40.804 1.00 91.62 84 SER A O 1
ATOM 672 N N . ARG A 1 85 ? 30.152 -23.756 -40.964 1.00 89.94 85 ARG A N 1
ATOM 673 C CA . ARG A 1 85 ? 30.897 -23.180 -42.094 1.00 89.94 85 ARG A CA 1
ATOM 674 C C . ARG A 1 85 ? 32.077 -22.292 -41.680 1.00 89.94 85 ARG A C 1
ATOM 676 O O . ARG A 1 85 ? 32.767 -21.787 -42.553 1.00 89.94 85 ARG A O 1
ATOM 683 N N . GLY A 1 86 ? 32.305 -22.078 -40.381 1.00 84.62 86 GLY A N 1
ATOM 684 C CA . GLY A 1 86 ? 33.376 -21.199 -39.891 1.00 84.62 86 GLY A CA 1
ATOM 685 C C . GLY A 1 86 ? 33.114 -19.695 -40.070 1.00 84.62 86 GLY A C 1
ATOM 686 O O . GLY A 1 86 ? 34.020 -18.893 -39.868 1.00 84.62 86 GLY A O 1
ATOM 687 N N . ASN A 1 87 ? 31.882 -19.288 -40.396 1.00 85.56 87 ASN A N 1
ATOM 688 C CA . ASN A 1 87 ? 31.497 -17.890 -40.622 1.00 85.56 87 ASN A CA 1
ATOM 689 C C . ASN A 1 87 ? 31.290 -17.146 -39.291 1.00 85.56 87 ASN A C 1
ATOM 691 O O . ASN A 1 87 ? 30.159 -16.893 -38.868 1.00 85.56 87 ASN A O 1
ATOM 695 N N . THR A 1 88 ? 32.380 -16.805 -38.605 1.00 83.75 88 THR A N 1
ATOM 696 C CA . THR A 1 88 ? 32.365 -16.218 -37.251 1.00 83.75 88 THR A CA 1
ATOM 697 C C . THR A 1 88 ? 31.617 -14.885 -37.163 1.00 83.75 88 THR A C 1
ATOM 699 O O . THR A 1 88 ? 30.877 -14.677 -36.201 1.00 83.75 88 THR A O 1
ATOM 702 N N . VAL A 1 89 ? 31.730 -14.022 -38.178 1.00 81.12 89 VAL A N 1
ATOM 703 C CA . VAL A 1 89 ? 31.052 -12.712 -38.208 1.00 81.12 89 VAL A CA 1
ATOM 704 C C . VAL A 1 89 ? 29.538 -12.871 -38.355 1.00 81.12 89 VAL A C 1
ATOM 706 O O . VAL A 1 89 ? 28.777 -12.327 -37.559 1.00 81.12 89 VAL A O 1
ATOM 709 N N . ALA A 1 90 ? 29.084 -13.725 -39.278 1.00 82.12 90 ALA A N 1
ATOM 710 C CA . ALA A 1 90 ? 27.659 -14.019 -39.442 1.00 82.12 90 ALA A CA 1
ATOM 711 C C . ALA A 1 90 ? 27.054 -14.661 -38.179 1.00 82.12 90 ALA A C 1
ATOM 713 O O . ALA A 1 90 ? 25.925 -14.354 -37.802 1.00 82.12 90 ALA A O 1
ATOM 714 N N . VAL A 1 91 ? 27.822 -15.505 -37.473 1.00 85.88 91 VAL A N 1
ATOM 715 C CA . VAL A 1 91 ? 27.419 -16.037 -36.161 1.00 85.88 91 VAL A CA 1
ATOM 716 C C . VAL A 1 91 ? 27.263 -14.921 -35.126 1.00 85.88 91 VAL A C 1
ATOM 718 O O . VAL A 1 91 ? 26.322 -14.964 -34.334 1.00 85.88 91 VAL A O 1
ATOM 721 N N . GLN A 1 92 ? 28.176 -13.948 -35.090 1.00 85.38 92 GLN A N 1
ATOM 722 C CA . GLN A 1 92 ? 28.105 -12.832 -34.148 1.00 85.38 92 GLN A CA 1
ATOM 723 C C . GLN A 1 92 ? 26.901 -11.926 -34.431 1.00 85.38 92 GLN A C 1
ATOM 725 O O . GLN A 1 92 ? 26.157 -11.613 -33.502 1.00 85.38 92 GLN A O 1
ATOM 730 N N . ARG A 1 93 ? 26.656 -11.591 -35.700 1.00 84.75 93 ARG A N 1
ATOM 731 C CA . ARG A 1 93 ? 25.472 -10.844 -36.133 1.00 84.75 93 ARG A CA 1
ATOM 732 C C . ARG A 1 93 ? 24.181 -11.511 -35.687 1.00 84.75 93 ARG A C 1
ATOM 734 O O . ARG A 1 93 ? 23.384 -10.912 -34.971 1.00 84.75 93 ARG A O 1
ATOM 741 N N . ASP A 1 94 ? 24.000 -12.776 -36.064 1.00 87.06 94 ASP A N 1
ATOM 742 C CA . ASP A 1 94 ? 22.767 -13.507 -35.777 1.00 87.06 94 ASP A CA 1
ATOM 743 C C . ASP A 1 94 ? 22.566 -13.670 -34.250 1.00 87.06 94 ASP A C 1
ATOM 745 O O . ASP A 1 94 ? 21.433 -13.707 -33.757 1.00 87.06 94 ASP A O 1
ATOM 749 N N . ARG A 1 95 ? 23.659 -13.707 -33.467 1.00 87.94 95 ARG A N 1
ATOM 750 C CA . ARG A 1 95 ? 23.617 -13.654 -31.995 1.00 87.94 95 ARG A CA 1
ATOM 751 C C . ARG A 1 95 ? 23.164 -12.295 -31.464 1.00 87.94 95 ARG A C 1
ATOM 753 O O . ARG A 1 95 ? 22.382 -12.287 -30.518 1.00 87.94 95 ARG A O 1
ATOM 760 N N . TYR A 1 96 ? 23.598 -11.177 -32.046 1.00 87.19 96 TYR A N 1
ATOM 761 C CA . TYR A 1 96 ? 23.091 -9.857 -31.660 1.00 87.19 96 TYR A CA 1
ATOM 762 C C . TYR A 1 96 ? 21.596 -9.726 -31.943 1.00 87.19 96 TYR A C 1
ATOM 764 O O . TYR A 1 96 ? 20.857 -9.292 -31.061 1.00 87.19 96 TYR A O 1
ATOM 772 N N . THR A 1 97 ? 21.125 -10.193 -33.102 1.00 86.75 97 THR A N 1
ATOM 773 C CA . THR A 1 97 ? 19.688 -10.231 -33.423 1.00 86.75 97 THR A CA 1
ATOM 774 C C . THR A 1 97 ? 18.917 -11.122 -32.443 1.00 86.75 97 THR A C 1
ATOM 776 O O . THR A 1 97 ? 17.847 -10.756 -31.959 1.00 86.75 97 THR A O 1
ATOM 779 N N . THR A 1 98 ? 19.487 -12.270 -32.070 1.00 88.56 98 THR A N 1
ATOM 780 C CA . THR A 1 98 ? 18.899 -13.160 -31.056 1.00 88.56 98 THR A CA 1
ATOM 781 C C . THR A 1 98 ? 18.785 -12.458 -29.700 1.00 88.56 98 THR A C 1
ATOM 783 O O . THR A 1 98 ? 17.711 -12.436 -29.098 1.00 88.56 98 THR A O 1
ATOM 786 N N . ASP A 1 99 ? 19.873 -11.851 -29.219 1.00 89.00 99 ASP A N 1
ATOM 787 C CA . ASP A 1 99 ? 19.889 -11.132 -27.944 1.00 89.00 99 ASP A CA 1
ATOM 788 C C . ASP A 1 99 ? 18.941 -9.917 -27.963 1.00 89.00 99 ASP A C 1
ATOM 790 O O . ASP A 1 99 ? 18.338 -9.618 -26.931 1.00 89.00 99 ASP A O 1
ATOM 794 N N . TYR A 1 100 ? 18.748 -9.274 -29.121 1.00 86.88 100 TYR A N 1
ATOM 795 C CA . TYR A 1 100 ? 17.797 -8.176 -29.329 1.00 86.88 100 TYR A CA 1
ATOM 796 C C . TYR A 1 100 ? 16.338 -8.619 -29.128 1.00 86.88 100 TYR A C 1
ATOM 798 O O . TYR A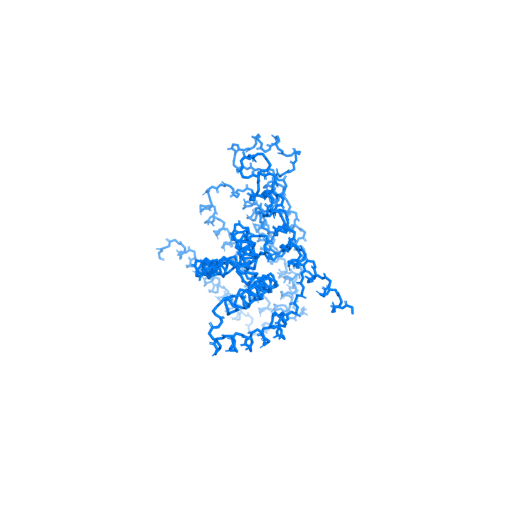 1 100 ? 15.564 -7.960 -28.430 1.00 86.88 100 TYR A O 1
ATOM 806 N N . ILE A 1 101 ? 15.950 -9.773 -29.673 1.00 84.69 101 ILE A N 1
ATOM 807 C CA . ILE A 1 101 ? 14.601 -10.319 -29.458 1.00 84.69 101 ILE A CA 1
ATOM 808 C C . ILE A 1 101 ? 14.427 -10.737 -27.990 1.00 84.69 101 ILE A C 1
ATOM 810 O O . ILE A 1 101 ? 13.405 -10.446 -27.362 1.00 84.69 101 ILE A O 1
ATOM 814 N N . LEU A 1 102 ? 15.440 -11.380 -27.402 1.00 89.31 102 LEU A N 1
ATOM 815 C CA . LEU A 1 102 ? 15.387 -11.841 -26.013 1.00 89.31 102 LEU A CA 1
ATOM 816 C C . LEU A 1 102 ? 15.293 -10.690 -25.004 1.00 89.31 102 LEU A C 1
ATOM 818 O O . LEU A 1 102 ? 14.619 -10.836 -23.981 1.00 89.31 102 LEU A O 1
ATOM 822 N N . ILE A 1 103 ? 15.938 -9.549 -25.257 1.00 88.38 103 ILE A N 1
ATOM 823 C CA . ILE A 1 103 ? 15.823 -8.392 -24.364 1.00 88.38 103 ILE A CA 1
ATOM 824 C C . ILE A 1 103 ? 14.423 -7.774 -24.423 1.00 88.38 103 ILE A C 1
ATOM 826 O O . ILE A 1 103 ? 13.860 -7.488 -23.366 1.00 88.38 103 ILE A O 1
ATOM 830 N N . LYS A 1 104 ? 13.796 -7.698 -25.606 1.00 84.44 104 LYS A N 1
ATOM 831 C CA . LYS A 1 104 ? 12.390 -7.277 -25.739 1.00 84.44 104 LYS A CA 1
ATOM 832 C C . LYS A 1 104 ? 11.448 -8.182 -24.950 1.00 84.44 104 LYS A C 1
ATOM 834 O O . LYS A 1 104 ? 10.575 -7.689 -24.238 1.00 84.44 104 LYS A O 1
ATOM 839 N N . ARG A 1 105 ? 11.679 -9.500 -24.984 1.00 86.88 105 ARG A N 1
ATOM 840 C CA . ARG A 1 105 ? 10.954 -10.449 -24.124 1.00 86.88 105 ARG A CA 1
ATOM 841 C C . ARG A 1 105 ? 11.154 -10.141 -22.645 1.00 86.88 105 ARG A C 1
ATOM 843 O O . ARG A 1 105 ? 10.192 -10.068 -21.894 1.00 86.88 105 ARG A O 1
ATOM 850 N N . LYS A 1 106 ? 12.386 -9.905 -22.196 1.00 89.69 106 LYS A N 1
ATOM 851 C CA . LYS A 1 106 ? 12.644 -9.567 -20.785 1.00 89.69 106 LYS A CA 1
ATOM 852 C C . LYS A 1 106 ? 11.947 -8.278 -20.344 1.00 89.69 106 LYS A C 1
ATOM 854 O O . LYS A 1 106 ? 11.442 -8.243 -19.223 1.00 89.69 106 LYS A O 1
ATOM 859 N N . MET A 1 107 ? 11.907 -7.265 -21.210 1.00 87.06 107 MET A N 1
ATOM 860 C CA . MET A 1 107 ? 11.166 -6.023 -20.976 1.00 87.06 107 MET A CA 1
ATOM 861 C C . MET A 1 107 ? 9.668 -6.303 -20.830 1.00 87.06 107 MET A C 1
ATOM 863 O O . MET A 1 107 ? 9.085 -5.942 -19.811 1.00 87.06 107 MET A O 1
ATOM 867 N N . GLY A 1 108 ? 9.072 -7.027 -21.783 1.00 83.38 108 GLY A N 1
ATOM 868 C CA . GLY A 1 108 ? 7.661 -7.420 -21.727 1.00 83.38 108 GLY A CA 1
ATOM 869 C C . GLY A 1 108 ? 7.325 -8.227 -20.471 1.00 83.38 108 GLY A C 1
ATOM 870 O O . GLY A 1 108 ? 6.393 -7.889 -19.752 1.00 83.38 108 GLY A O 1
ATOM 871 N N . ALA A 1 109 ? 8.145 -9.219 -20.121 1.00 87.56 109 ALA A N 1
ATOM 872 C CA . ALA A 1 109 ? 7.965 -10.018 -18.907 1.00 87.56 109 ALA A CA 1
ATOM 873 C C . ALA A 1 109 ? 8.065 -9.189 -17.619 1.00 87.56 109 ALA A C 1
ATOM 875 O O . ALA A 1 109 ? 7.483 -9.552 -16.600 1.00 87.56 109 ALA A O 1
ATOM 876 N N . TYR A 1 110 ? 8.838 -8.103 -17.626 1.00 91.25 110 TYR A N 1
ATOM 877 C CA . TYR A 1 110 ? 8.877 -7.192 -16.490 1.00 91.25 110 TYR A CA 1
ATOM 878 C C . TYR A 1 110 ? 7.628 -6.318 -16.415 1.00 91.25 110 TYR A C 1
ATOM 880 O O . TYR A 1 110 ? 7.079 -6.149 -15.335 1.00 91.25 110 TYR A O 1
ATOM 888 N N . VAL A 1 111 ? 7.140 -5.821 -17.551 1.00 85.50 111 VAL A N 1
ATOM 889 C CA . VAL A 1 111 ? 5.869 -5.091 -17.616 1.00 85.50 111 VAL A CA 1
ATOM 890 C C . VAL A 1 111 ? 4.714 -5.957 -17.110 1.00 85.50 111 VAL A C 1
ATOM 892 O O . VAL A 1 111 ? 3.967 -5.505 -16.248 1.00 85.50 111 VAL A O 1
ATOM 895 N N . VAL A 1 112 ? 4.624 -7.213 -17.558 1.00 83.38 112 VAL A N 1
ATOM 896 C CA . VAL A 1 112 ? 3.638 -8.192 -17.064 1.00 83.38 112 VAL A CA 1
ATOM 897 C C . VAL A 1 112 ? 3.758 -8.367 -15.549 1.00 83.38 112 VAL A C 1
ATOM 899 O O . VAL A 1 112 ? 2.767 -8.239 -14.837 1.00 83.38 112 VAL A O 1
ATOM 902 N N . TYR A 1 113 ? 4.980 -8.542 -15.033 1.00 88.38 113 TYR A N 1
ATOM 903 C CA . TYR A 1 113 ? 5.212 -8.608 -13.588 1.00 88.38 113 TYR A CA 1
ATOM 904 C C . TYR A 1 113 ? 4.704 -7.361 -12.843 1.00 88.38 113 TYR A C 1
ATOM 906 O O . TYR A 1 113 ? 4.140 -7.496 -11.761 1.00 88.38 113 TYR A O 1
ATOM 914 N N . LEU A 1 114 ? 4.886 -6.154 -13.388 1.00 85.94 114 LEU A N 1
ATOM 915 C CA . LEU A 1 114 ? 4.405 -4.918 -12.759 1.00 85.94 114 LEU A CA 1
ATOM 916 C C . LEU A 1 114 ? 2.874 -4.804 -12.789 1.00 85.94 114 LEU A C 1
ATOM 918 O O . LEU A 1 114 ? 2.293 -4.321 -11.818 1.00 85.94 114 LEU A O 1
ATOM 922 N N . VAL A 1 115 ? 2.222 -5.276 -13.857 1.00 77.81 115 VAL A N 1
ATOM 923 C CA . VAL A 1 115 ? 0.754 -5.384 -13.930 1.00 77.81 115 VAL A CA 1
ATOM 924 C C . VAL A 1 115 ? 0.240 -6.333 -12.848 1.00 77.81 115 VAL A C 1
ATOM 926 O O . VAL A 1 115 ? -0.639 -5.962 -12.074 1.00 77.81 115 VAL A O 1
ATOM 929 N N . GLU A 1 116 ? 0.821 -7.528 -12.739 1.00 76.06 116 GLU A N 1
ATOM 930 C CA . GLU A 1 116 ? 0.469 -8.501 -11.698 1.00 76.06 116 GLU A CA 1
ATOM 931 C C . GLU A 1 116 ? 0.739 -7.952 -10.297 1.00 76.06 116 GLU A C 1
ATOM 933 O O . GLU A 1 116 ? -0.102 -8.064 -9.413 1.00 76.06 116 GLU A O 1
ATOM 938 N N . ALA A 1 117 ? 1.889 -7.308 -10.085 1.00 79.12 117 ALA A N 1
ATOM 939 C CA . ALA A 1 117 ? 2.234 -6.702 -8.805 1.00 79.12 117 ALA A CA 1
ATOM 940 C C . ALA A 1 117 ? 1.241 -5.605 -8.402 1.00 79.12 117 ALA A C 1
ATOM 942 O O . ALA A 1 117 ? 0.874 -5.505 -7.231 1.00 79.12 117 ALA A O 1
ATOM 943 N N . SER A 1 118 ? 0.785 -4.812 -9.373 1.00 71.31 118 SER A N 1
ATOM 944 C CA . SER A 1 118 ? -0.239 -3.793 -9.171 1.00 71.31 118 SER A CA 1
ATOM 945 C C . SER A 1 118 ? -1.607 -4.418 -8.864 1.00 71.31 118 SER A C 1
ATOM 947 O O . SER A 1 118 ? -2.267 -4.003 -7.908 1.00 71.31 118 SER A O 1
ATOM 949 N N . ARG A 1 119 ? -2.024 -5.438 -9.618 1.00 65.69 119 ARG A N 1
ATOM 950 C CA . ARG A 1 119 ? -3.308 -6.130 -9.430 1.00 65.69 119 ARG A CA 1
ATOM 951 C C . ARG A 1 119 ? -3.383 -6.875 -8.099 1.00 65.69 119 ARG A C 1
ATOM 953 O O . ARG A 1 119 ? -4.394 -6.800 -7.409 1.00 65.69 119 ARG A O 1
ATOM 960 N N . ASP A 1 120 ? -2.310 -7.571 -7.745 1.00 67.81 120 ASP A N 1
ATOM 961 C CA . ASP A 1 120 ? -2.256 -8.475 -6.596 1.00 67.81 120 ASP A CA 1
ATOM 962 C C . ASP A 1 120 ? -1.779 -7.757 -5.318 1.00 67.81 120 ASP A C 1
ATOM 964 O O . ASP A 1 120 ? -1.502 -8.401 -4.309 1.00 67.81 120 ASP A O 1
ATOM 968 N N . TYR A 1 121 ? -1.690 -6.419 -5.344 1.00 63.84 121 TYR A N 1
ATOM 969 C CA . TYR A 1 121 ? -1.307 -5.575 -4.204 1.00 63.84 121 TYR A CA 1
ATOM 970 C C . TYR A 1 121 ? 0.039 -5.969 -3.573 1.00 63.84 121 TYR A C 1
ATOM 972 O O . TYR A 1 121 ? 0.195 -5.937 -2.349 1.00 63.84 121 TYR A O 1
ATOM 980 N N . LYS A 1 122 ? 1.027 -6.344 -4.398 1.00 70.94 122 LYS A N 1
ATOM 981 C CA . LYS A 1 122 ? 2.340 -6.764 -3.890 1.00 70.94 122 LYS A CA 1
ATOM 982 C C . LYS A 1 122 ? 3.012 -5.640 -3.109 1.00 70.94 122 LYS A C 1
ATOM 984 O O . LYS A 1 122 ? 2.947 -4.463 -3.473 1.00 70.94 122 LYS A O 1
ATOM 989 N N . ALA A 1 123 ? 3.685 -6.024 -2.028 1.00 73.19 123 ALA A N 1
ATOM 990 C CA . ALA A 1 123 ? 4.379 -5.084 -1.166 1.00 73.19 123 ALA A CA 1
ATOM 991 C C . ALA A 1 123 ? 5.518 -4.373 -1.914 1.00 73.19 123 ALA A C 1
ATOM 993 O O . ALA A 1 123 ? 6.188 -4.949 -2.775 1.00 73.19 123 ALA A O 1
ATOM 994 N N . LYS A 1 124 ? 5.785 -3.124 -1.520 1.00 79.38 124 LYS A N 1
ATOM 995 C CA . LYS A 1 124 ? 6.878 -2.292 -2.045 1.00 79.38 124 LYS A CA 1
ATOM 996 C C . LYS A 1 124 ? 8.221 -3.030 -2.075 1.00 79.38 124 LYS A C 1
ATOM 998 O O . LYS A 1 124 ? 8.920 -2.990 -3.086 1.00 79.38 124 LYS A O 1
ATOM 1003 N N . ASP A 1 125 ? 8.548 -3.741 -1.000 1.00 81.19 125 ASP A N 1
ATOM 1004 C CA . ASP A 1 125 ? 9.818 -4.459 -0.866 1.00 81.19 125 ASP A CA 1
ATOM 1005 C C . ASP A 1 125 ? 9.963 -5.607 -1.873 1.00 81.19 125 ASP A C 1
ATOM 1007 O O . ASP A 1 125 ? 11.067 -5.881 -2.345 1.00 81.19 125 ASP A O 1
ATOM 1011 N N . GLU A 1 126 ? 8.859 -6.251 -2.266 1.00 84.62 126 GLU A N 1
ATOM 1012 C CA . GLU A 1 126 ? 8.884 -7.302 -3.288 1.00 84.62 126 GLU A CA 1
ATOM 1013 C C . GLU A 1 126 ? 9.200 -6.731 -4.670 1.00 84.62 126 GLU A C 1
ATOM 1015 O O . GLU A 1 126 ? 10.038 -7.287 -5.387 1.00 84.62 126 GLU A O 1
ATOM 1020 N N . ILE A 1 127 ? 8.587 -5.592 -5.015 1.00 87.19 127 ILE A N 1
ATOM 1021 C CA . ILE A 1 127 ? 8.852 -4.878 -6.270 1.00 87.19 127 ILE A CA 1
ATOM 1022 C C . ILE A 1 127 ? 10.313 -4.428 -6.304 1.00 87.19 127 ILE A C 1
ATOM 1024 O O . ILE A 1 127 ? 11.011 -4.681 -7.287 1.00 87.19 127 ILE A O 1
ATOM 1028 N N . ILE A 1 128 ? 10.814 -3.828 -5.220 1.00 90.06 128 ILE A N 1
ATOM 1029 C CA . ILE A 1 128 ? 12.218 -3.405 -5.105 1.00 90.06 128 ILE A CA 1
ATOM 1030 C C . ILE A 1 128 ? 13.162 -4.597 -5.310 1.00 90.06 128 ILE A C 1
ATOM 1032 O O . ILE A 1 128 ? 14.089 -4.518 -6.120 1.00 90.06 128 ILE A O 1
ATOM 1036 N N . LYS A 1 129 ? 12.913 -5.720 -4.628 1.00 92.75 129 LYS A N 1
ATOM 1037 C CA . LYS A 1 129 ? 13.761 -6.918 -4.695 1.00 92.75 129 LYS A CA 1
ATOM 1038 C C . LYS A 1 129 ? 13.814 -7.519 -6.102 1.00 92.75 129 LYS A C 1
ATOM 1040 O O . LYS A 1 129 ? 14.898 -7.849 -6.590 1.00 92.75 129 LYS A O 1
ATOM 1045 N N . GLU A 1 130 ? 12.671 -7.649 -6.774 1.00 92.50 130 GLU A N 1
ATOM 1046 C CA . GLU A 1 130 ? 12.619 -8.174 -8.144 1.00 92.50 130 GLU A CA 1
ATOM 1047 C C . GLU A 1 130 ? 13.262 -7.198 -9.148 1.00 92.50 130 GLU A C 1
ATOM 1049 O O . GLU A 1 130 ? 14.010 -7.625 -10.034 1.00 92.50 130 GLU A O 1
ATOM 1054 N N . THR A 1 131 ? 13.069 -5.887 -8.965 1.00 93.62 131 THR A N 1
ATOM 1055 C CA . THR A 1 131 ? 13.715 -4.843 -9.781 1.00 93.62 131 THR A CA 1
ATOM 1056 C C . THR A 1 131 ? 15.239 -4.919 -9.663 1.00 93.62 131 THR A C 1
ATOM 1058 O O . THR A 1 131 ? 15.943 -4.994 -10.671 1.00 93.62 131 THR A O 1
ATOM 1061 N N . GLN A 1 132 ? 15.772 -4.991 -8.438 1.00 93.88 132 GLN A N 1
ATOM 1062 C CA . GLN A 1 132 ? 17.213 -5.108 -8.179 1.00 93.88 132 GLN A CA 1
ATOM 1063 C C . GLN A 1 132 ? 17.816 -6.373 -8.803 1.00 93.88 132 GLN A C 1
ATOM 1065 O O . GLN A 1 132 ? 18.888 -6.326 -9.416 1.00 93.88 132 GLN A O 1
ATOM 1070 N N . LYS A 1 133 ? 17.114 -7.508 -8.699 1.00 95.19 133 LYS A N 1
ATOM 1071 C CA . LYS A 1 133 ? 17.520 -8.770 -9.331 1.00 95.19 133 LYS A CA 1
ATOM 1072 C C . LYS A 1 133 ? 17.648 -8.618 -10.850 1.00 95.19 133 LYS A C 1
ATOM 1074 O O . LYS A 1 133 ? 18.623 -9.097 -11.438 1.00 95.19 133 LYS A O 1
ATOM 1079 N N . ARG A 1 134 ? 16.700 -7.929 -11.489 1.00 93.94 134 ARG A N 1
ATOM 1080 C CA . ARG A 1 134 ? 16.703 -7.685 -12.940 1.00 93.94 134 ARG A CA 1
ATOM 1081 C C . ARG A 1 134 ? 17.789 -6.703 -13.362 1.00 93.94 134 ARG A C 1
ATOM 1083 O O . ARG A 1 134 ? 18.493 -7.002 -14.324 1.00 93.94 134 ARG A O 1
ATOM 1090 N N . ILE A 1 135 ? 18.018 -5.629 -12.604 1.00 91.38 135 ILE A N 1
ATOM 1091 C CA . ILE A 1 135 ? 19.140 -4.698 -12.828 1.00 91.38 135 ILE A CA 1
ATOM 1092 C C . ILE A 1 135 ? 20.470 -5.455 -12.809 1.00 91.38 135 ILE A C 1
ATOM 1094 O O . ILE A 1 135 ? 21.272 -5.316 -13.732 1.00 91.38 135 ILE A O 1
ATOM 1098 N N . LYS A 1 136 ? 20.695 -6.313 -11.804 1.00 91.62 136 LYS A N 1
ATOM 1099 C CA . LYS A 1 136 ? 21.917 -7.129 -11.719 1.00 91.62 136 LYS A CA 1
ATOM 1100 C C . LYS A 1 136 ? 22.076 -8.047 -12.936 1.00 91.62 136 LYS A C 1
ATOM 1102 O O . LYS A 1 136 ? 23.166 -8.148 -13.494 1.00 91.62 136 LYS A O 1
ATOM 1107 N N . SER A 1 137 ? 20.991 -8.694 -13.371 1.00 90.62 137 SER A N 1
ATOM 1108 C CA . SER A 1 137 ? 21.000 -9.551 -14.564 1.00 90.62 137 SER A CA 1
ATOM 1109 C C . SER A 1 137 ? 21.341 -8.772 -15.840 1.00 90.62 137 SER A C 1
ATOM 1111 O O . SER A 1 137 ? 22.117 -9.262 -16.660 1.00 90.62 137 SER A O 1
ATOM 1113 N N . ILE A 1 138 ? 20.797 -7.563 -15.992 1.00 90.75 138 ILE A N 1
ATOM 1114 C CA . ILE A 1 138 ? 21.041 -6.700 -17.150 1.00 90.75 138 ILE A CA 1
ATOM 1115 C C . ILE A 1 138 ? 22.471 -6.176 -17.177 1.00 90.75 138 ILE A C 1
ATOM 1117 O O . ILE A 1 138 ? 23.132 -6.339 -18.200 1.00 90.75 138 ILE A O 1
ATOM 1121 N N . LYS A 1 139 ? 22.994 -5.669 -16.056 1.00 88.56 139 LYS A N 1
ATOM 1122 C CA . LYS A 1 139 ? 24.389 -5.206 -15.965 1.00 88.56 139 LYS A CA 1
ATOM 1123 C C . LYS A 1 139 ? 25.381 -6.308 -16.338 1.00 88.56 139 LYS A C 1
ATOM 1125 O O . LYS A 1 139 ? 26.267 -6.091 -17.160 1.00 88.56 139 LYS A O 1
ATOM 1130 N N . ASN A 1 140 ? 25.181 -7.521 -15.818 1.00 87.38 140 ASN A N 1
ATOM 1131 C CA . ASN A 1 140 ? 26.021 -8.667 -16.174 1.00 87.38 140 ASN A CA 1
ATOM 1132 C C . ASN A 1 140 ? 25.955 -8.996 -17.672 1.00 87.38 140 ASN A C 1
ATOM 1134 O O . ASN A 1 140 ? 26.972 -9.333 -18.274 1.00 87.38 140 ASN A O 1
ATOM 1138 N N . LYS A 1 141 ? 24.766 -8.901 -18.282 1.00 86.62 141 LYS A N 1
ATOM 1139 C CA . LYS A 1 141 ? 24.581 -9.199 -19.703 1.00 86.62 141 LYS A CA 1
ATOM 1140 C C . LYS A 1 141 ? 25.219 -8.125 -20.587 1.00 86.62 141 LYS A C 1
ATOM 1142 O O . LYS A 1 141 ? 25.929 -8.511 -21.506 1.00 86.62 141 LYS A O 1
ATOM 1147 N N . ILE A 1 142 ? 25.060 -6.835 -20.273 1.00 85.25 142 ILE A N 1
ATOM 1148 C CA . ILE A 1 142 ? 25.718 -5.719 -20.980 1.00 85.25 142 ILE A CA 1
ATOM 1149 C C . ILE A 1 142 ? 27.239 -5.913 -20.991 1.00 85.25 142 ILE A C 1
ATOM 1151 O O . ILE A 1 142 ? 27.849 -5.892 -22.056 1.00 85.25 142 ILE A O 1
ATOM 1155 N N . ASN A 1 143 ? 27.832 -6.215 -19.832 1.00 82.62 143 ASN A N 1
ATOM 1156 C CA . ASN A 1 143 ? 29.277 -6.438 -19.703 1.00 82.62 143 ASN A CA 1
ATOM 1157 C C . ASN A 1 143 ? 29.784 -7.665 -20.485 1.00 82.62 143 ASN A C 1
ATOM 1159 O O . ASN A 1 143 ? 30.971 -7.760 -20.776 1.00 82.62 143 ASN A O 1
ATOM 1163 N N . SER A 1 144 ? 28.901 -8.613 -20.814 1.00 82.75 144 SER A N 1
ATOM 1164 C CA . SER A 1 144 ? 29.242 -9.832 -21.561 1.00 82.75 144 SER A CA 1
ATOM 1165 C C . SER A 1 144 ? 29.100 -9.703 -23.084 1.00 82.75 144 SER A C 1
ATOM 1167 O O . SER A 1 144 ? 29.431 -10.645 -23.805 1.00 82.75 144 SER A O 1
ATOM 1169 N N . ILE A 1 145 ? 28.584 -8.575 -23.592 1.00 82.25 145 ILE A N 1
ATOM 1170 C CA . ILE A 1 145 ? 28.425 -8.348 -25.035 1.00 82.25 145 ILE A CA 1
ATOM 1171 C C . ILE A 1 145 ? 29.807 -8.091 -25.639 1.00 82.25 145 ILE A C 1
ATOM 1173 O O . ILE A 1 145 ? 30.439 -7.072 -25.366 1.00 82.25 145 ILE A O 1
ATOM 1177 N N . SER A 1 146 ? 30.273 -9.012 -26.485 1.00 76.31 146 SER A N 1
ATOM 1178 C CA . SER A 1 146 ? 31.564 -8.883 -27.164 1.00 76.31 146 SER A CA 1
ATOM 1179 C C . SER A 1 146 ? 31.599 -7.672 -28.104 1.00 76.31 146 SER A C 1
ATOM 1181 O O . SER A 1 146 ? 30.567 -7.261 -28.648 1.00 76.31 146 SER A O 1
ATOM 1183 N N . ALA A 1 147 ? 32.791 -7.105 -28.309 1.00 76.25 147 ALA A N 1
ATOM 1184 C CA . ALA A 1 147 ? 33.029 -6.112 -29.355 1.00 76.25 147 ALA A CA 1
ATOM 1185 C C . ALA A 1 147 ? 32.749 -6.717 -30.741 1.00 76.25 147 ALA A C 1
ATOM 1187 O O . ALA A 1 147 ? 32.902 -7.929 -30.927 1.00 76.25 147 ALA A O 1
ATOM 1188 N N . ALA A 1 148 ? 32.305 -5.887 -31.687 1.00 73.00 148 ALA A N 1
ATOM 1189 C CA . ALA A 1 148 ? 32.132 -6.323 -33.068 1.00 73.00 148 ALA A CA 1
ATOM 1190 C C . ALA A 1 148 ? 33.497 -6.740 -33.640 1.00 73.00 148 ALA A C 1
ATOM 1192 O O . ALA A 1 148 ? 34.501 -6.091 -33.357 1.00 73.00 148 ALA A O 1
ATOM 1193 N N . LEU A 1 149 ? 33.540 -7.842 -34.388 1.00 71.44 149 LEU A N 1
ATOM 1194 C CA . LEU A 1 149 ? 34.734 -8.213 -35.147 1.00 71.44 149 LEU A CA 1
ATOM 1195 C C . LEU A 1 149 ? 34.964 -7.171 -36.257 1.00 71.44 149 LEU A C 1
ATOM 1197 O O . LEU A 1 149 ? 34.004 -6.759 -36.902 1.00 71.44 149 LEU A O 1
ATOM 1201 N N . GLU A 1 150 ? 36.213 -6.754 -36.470 1.00 61.81 150 GLU A N 1
ATOM 1202 C CA . GLU A 1 150 ? 36.598 -5.716 -37.444 1.00 61.81 150 GLU A CA 1
ATOM 1203 C C . GLU A 1 150 ? 37.099 -6.321 -38.770 1.00 61.81 150 GLU A C 1
ATOM 1205 O O . GLU A 1 150 ? 37.697 -7.402 -38.773 1.00 61.81 150 GLU A O 1
ATOM 1210 N N . GLY A 1 151 ? 36.856 -5.627 -39.891 1.00 60.59 151 GLY A N 1
ATOM 1211 C CA . GLY A 1 151 ? 37.312 -6.002 -41.238 1.00 60.59 151 GLY A CA 1
ATOM 1212 C C . GLY A 1 151 ? 36.715 -5.126 -42.354 1.00 60.59 151 GLY A C 1
ATOM 1213 O O . GLY A 1 151 ? 35.821 -4.323 -42.105 1.00 60.59 151 GLY A O 1
ATOM 1214 N N . ASP A 1 152 ? 37.199 -5.291 -43.591 1.00 52.66 152 ASP A N 1
ATOM 1215 C CA . ASP A 1 152 ? 36.951 -4.348 -44.706 1.00 52.66 152 ASP A CA 1
ATOM 1216 C C . ASP A 1 152 ? 35.743 -4.690 -45.612 1.00 52.66 152 ASP A C 1
ATOM 1218 O O . ASP A 1 152 ? 35.495 -4.009 -46.605 1.00 52.66 152 ASP A O 1
ATOM 1222 N N . SER A 1 153 ? 34.984 -5.754 -45.320 1.00 58.59 153 SER A N 1
ATOM 1223 C CA . SER A 1 153 ? 33.819 -6.167 -46.137 1.00 58.59 153 SER A CA 1
ATOM 1224 C C . SER A 1 153 ? 32.479 -5.661 -45.583 1.00 58.59 153 SER A C 1
ATOM 1226 O O . SER A 1 153 ? 32.376 -5.387 -44.391 1.00 58.59 153 SER A O 1
ATOM 1228 N N . GLU A 1 154 ? 31.419 -5.616 -46.405 1.00 56.44 154 GLU A N 1
ATOM 1229 C CA . GLU A 1 154 ? 30.041 -5.277 -45.973 1.00 56.44 154 GLU A CA 1
ATOM 1230 C C . GLU A 1 154 ? 29.563 -6.102 -44.761 1.00 56.44 154 GLU A C 1
ATOM 1232 O O . GLU A 1 154 ? 28.779 -5.624 -43.947 1.00 56.44 154 GLU A O 1
ATOM 1237 N N . ILE A 1 155 ? 30.080 -7.323 -44.583 1.00 52.19 155 ILE A N 1
ATOM 1238 C CA . ILE A 1 155 ? 29.755 -8.205 -43.450 1.00 52.19 155 ILE A CA 1
ATOM 1239 C C . ILE A 1 155 ? 30.316 -7.656 -42.119 1.00 52.19 155 ILE A C 1
ATOM 1241 O O . ILE A 1 155 ? 29.806 -7.986 -41.052 1.00 52.19 155 ILE A O 1
ATOM 1245 N N . TYR A 1 156 ? 31.335 -6.794 -42.162 1.00 54.09 156 TYR A N 1
ATOM 1246 C CA . TYR A 1 156 ? 31.945 -6.151 -40.993 1.00 54.09 156 TYR A CA 1
ATOM 1247 C C . TYR A 1 156 ? 31.308 -4.799 -40.630 1.00 54.09 156 TYR A C 1
ATOM 1249 O O . TYR A 1 156 ? 31.620 -4.242 -39.579 1.00 54.09 156 TYR A O 1
ATOM 1257 N N . GLN A 1 157 ? 30.357 -4.293 -41.428 1.00 52.72 157 GLN A N 1
ATOM 1258 C CA . GLN A 1 157 ? 29.582 -3.086 -41.100 1.00 52.72 157 GLN A CA 1
ATOM 1259 C C . GLN A 1 157 ? 28.477 -3.327 -40.044 1.00 52.72 157 GLN A C 1
ATOM 1261 O O . GLN A 1 157 ? 27.714 -2.421 -39.716 1.00 52.72 157 GLN A O 1
ATOM 1266 N N . ASP A 1 158 ? 28.436 -4.506 -39.413 1.00 55.69 158 ASP A N 1
ATOM 1267 C CA . ASP A 1 158 ? 27.454 -4.917 -38.391 1.00 55.69 158 ASP A CA 1
ATOM 1268 C C . ASP A 1 158 ? 27.540 -4.177 -37.033 1.00 55.69 158 ASP A C 1
ATOM 1270 O O . ASP A 1 158 ? 26.898 -4.551 -36.042 1.00 55.69 158 ASP A O 1
ATOM 1274 N N . VAL A 1 159 ? 28.300 -3.082 -36.983 1.00 58.38 159 VAL A N 1
ATOM 1275 C CA . VAL A 1 159 ? 28.354 -2.123 -35.871 1.00 58.38 159 VAL A CA 1
ATOM 1276 C C . VAL A 1 159 ? 26.948 -1.629 -35.505 1.00 58.38 159 VAL A C 1
ATOM 1278 O O . VAL A 1 159 ? 26.639 -1.470 -34.321 1.00 58.38 159 VAL A O 1
ATOM 1281 N N . GLU A 1 160 ? 26.065 -1.473 -36.495 1.00 65.31 160 GLU A N 1
ATOM 1282 C CA . GLU A 1 160 ? 24.690 -1.015 -36.296 1.00 65.31 160 GLU A CA 1
ATOM 1283 C C . GLU A 1 160 ? 23.867 -1.974 -35.416 1.00 65.31 160 GLU A C 1
ATOM 1285 O O . GLU A 1 160 ? 23.214 -1.536 -34.467 1.00 65.31 160 GLU A O 1
ATOM 1290 N N . ASN A 1 161 ? 23.975 -3.289 -35.631 1.00 70.19 161 ASN A N 1
ATOM 1291 C CA . ASN A 1 161 ? 23.245 -4.295 -34.852 1.00 70.19 161 ASN A CA 1
ATOM 1292 C C . ASN A 1 161 ? 23.676 -4.314 -33.378 1.00 70.19 161 ASN A C 1
ATOM 1294 O O . ASN A 1 161 ? 22.843 -4.439 -32.474 1.00 70.19 161 ASN A O 1
ATOM 1298 N N . ARG A 1 162 ? 24.975 -4.131 -33.109 1.00 79.44 162 ARG A N 1
ATOM 1299 C CA . ARG A 1 162 ? 25.495 -4.010 -31.739 1.00 79.44 162 ARG A CA 1
ATOM 1300 C C . ARG A 1 162 ? 25.032 -2.713 -31.072 1.00 79.44 162 ARG A C 1
ATOM 1302 O O . ARG A 1 162 ? 24.659 -2.743 -29.899 1.00 79.44 162 ARG A O 1
ATOM 1309 N N . ILE A 1 163 ? 25.043 -1.591 -31.794 1.00 77.56 163 ILE A N 1
ATOM 1310 C CA . ILE A 1 163 ? 24.567 -0.296 -31.281 1.00 77.56 163 ILE A CA 1
ATOM 1311 C C . ILE A 1 163 ? 23.079 -0.377 -30.932 1.00 77.56 163 ILE A C 1
ATOM 1313 O O . ILE A 1 163 ? 22.686 0.003 -29.828 1.00 77.56 163 ILE A O 1
ATOM 1317 N N . GLN A 1 164 ? 22.255 -0.923 -31.830 1.00 77.50 164 GLN A N 1
ATOM 1318 C CA . GLN A 1 164 ? 20.825 -1.110 -31.589 1.00 77.50 164 GLN A CA 1
ATOM 1319 C C . GLN A 1 164 ? 20.568 -2.026 -30.384 1.00 77.50 164 GLN A C 1
ATOM 1321 O O . GLN A 1 164 ? 19.702 -1.729 -29.558 1.00 77.50 164 GLN A O 1
ATOM 1326 N N . LEU A 1 165 ? 21.351 -3.099 -30.232 1.00 82.88 165 LEU A N 1
ATOM 1327 C CA . LEU A 1 165 ? 21.270 -3.990 -29.077 1.00 82.88 165 LEU A CA 1
ATOM 1328 C C . LEU A 1 165 ? 21.568 -3.253 -27.765 1.00 82.88 165 LEU A C 1
ATOM 1330 O O . LEU A 1 165 ? 20.765 -3.312 -26.832 1.00 82.88 165 LEU A O 1
ATOM 1334 N N . LEU A 1 166 ? 22.699 -2.546 -27.697 1.00 84.88 166 LEU A N 1
ATOM 1335 C CA . LEU A 1 166 ? 23.098 -1.787 -26.509 1.00 84.88 166 LEU A CA 1
ATOM 1336 C C . LEU A 1 166 ? 22.060 -0.725 -26.149 1.00 84.88 166 LEU A C 1
ATOM 1338 O O . LEU A 1 166 ? 21.707 -0.597 -24.981 1.00 84.88 166 LEU A O 1
ATOM 1342 N N . ARG A 1 167 ? 21.494 -0.040 -27.147 1.00 83.00 167 ARG A N 1
ATOM 1343 C CA . ARG A 1 167 ? 20.440 0.957 -26.940 1.00 83.00 167 ARG A CA 1
ATOM 1344 C C . ARG A 1 167 ? 19.222 0.373 -26.227 1.00 83.00 167 ARG A C 1
ATOM 1346 O O . ARG A 1 167 ? 18.739 0.968 -25.268 1.00 83.00 167 ARG A O 1
ATOM 1353 N N . VAL A 1 168 ? 18.743 -0.798 -26.651 1.00 83.81 168 VAL A N 1
ATOM 1354 C CA . VAL A 1 168 ? 17.592 -1.453 -26.003 1.00 83.81 168 VAL A CA 1
ATOM 1355 C C . VAL A 1 168 ? 17.932 -1.902 -24.579 1.00 83.81 168 VAL A C 1
ATOM 1357 O O . VAL A 1 168 ? 17.105 -1.759 -23.678 1.00 83.81 168 VAL A O 1
ATOM 1360 N N . TYR A 1 169 ? 19.155 -2.384 -24.340 1.00 88.44 169 TYR A N 1
ATOM 1361 C CA . TYR A 1 169 ? 19.620 -2.691 -22.985 1.00 88.44 169 TYR A CA 1
ATOM 1362 C C . TYR A 1 169 ? 19.629 -1.454 -22.079 1.00 88.44 169 TYR A C 1
ATOM 1364 O O . TYR A 1 169 ? 19.144 -1.543 -20.951 1.00 88.44 169 TYR A O 1
ATOM 1372 N N . THR A 1 170 ? 20.124 -0.315 -22.569 1.00 85.94 170 THR A N 1
ATOM 1373 C CA . THR A 1 170 ? 20.140 0.951 -21.825 1.00 85.94 170 THR A CA 1
ATOM 1374 C C . THR A 1 170 ? 18.728 1.432 -21.513 1.00 85.94 170 THR A C 1
ATOM 1376 O O . THR A 1 170 ? 18.439 1.733 -20.363 1.00 85.94 170 THR A O 1
ATOM 1379 N N . VAL A 1 171 ? 17.814 1.419 -22.491 1.00 86.69 171 VAL A N 1
ATOM 1380 C CA . VAL A 1 171 ? 16.402 1.788 -22.270 1.00 86.69 171 VAL A CA 1
ATOM 1381 C C . VAL A 1 171 ? 15.764 0.920 -21.184 1.00 86.69 171 VAL A C 1
ATOM 1383 O O . VAL A 1 171 ? 15.054 1.427 -20.314 1.00 86.69 171 VAL A O 1
ATOM 1386 N N . TYR A 1 172 ? 16.022 -0.391 -21.200 1.00 90.81 172 TYR A N 1
ATOM 1387 C CA . TYR A 1 172 ? 15.484 -1.275 -20.172 1.00 90.81 172 TYR A CA 1
ATOM 1388 C C . TYR A 1 172 ? 16.116 -1.030 -18.799 1.00 90.81 172 TYR A C 1
ATOM 1390 O O . TYR A 1 172 ? 15.406 -1.037 -17.793 1.00 90.81 172 TYR A O 1
ATOM 1398 N N . GLN A 1 173 ? 17.429 -0.800 -18.741 1.00 90.31 173 GLN A N 1
ATOM 1399 C CA . GLN A 1 173 ? 18.109 -0.459 -17.496 1.00 90.31 173 GLN A CA 1
ATOM 1400 C C . GLN A 1 173 ? 17.563 0.847 -16.906 1.00 90.31 173 GLN A C 1
ATOM 1402 O O . GLN A 1 173 ? 17.210 0.858 -15.730 1.00 90.31 173 GLN A O 1
ATOM 1407 N N . ASP A 1 174 ? 17.418 1.893 -17.719 1.00 87.69 174 ASP A N 1
ATOM 1408 C CA . ASP A 1 174 ? 16.855 3.181 -17.307 1.00 87.69 174 ASP A CA 1
ATOM 1409 C C . ASP A 1 174 ? 15.435 3.019 -16.758 1.00 87.69 174 ASP A C 1
ATOM 1411 O O . ASP A 1 174 ? 15.089 3.600 -15.730 1.00 87.69 174 ASP A O 1
ATOM 1415 N N . PHE A 1 175 ? 14.612 2.186 -17.404 1.00 89.56 175 PHE A N 1
ATOM 1416 C CA . PHE A 1 175 ? 13.268 1.898 -16.914 1.00 89.56 175 PHE A CA 1
ATOM 1417 C C . PHE A 1 175 ? 13.295 1.181 -15.558 1.00 89.56 175 PHE A C 1
ATOM 1419 O O . PHE A 1 175 ? 12.562 1.553 -14.642 1.00 89.56 175 PHE A O 1
ATOM 1426 N N . LEU A 1 176 ? 14.155 0.171 -15.396 1.00 92.12 176 LEU A N 1
ATOM 1427 C CA . LEU A 1 176 ? 14.318 -0.529 -14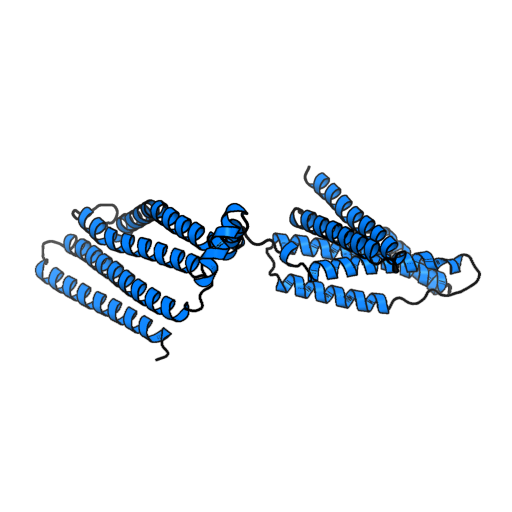.122 1.00 92.12 176 LEU A CA 1
ATOM 1428 C C . LEU A 1 176 ? 14.791 0.418 -13.009 1.00 92.12 176 LEU A C 1
ATOM 1430 O O . LEU A 1 176 ? 14.268 0.367 -11.897 1.00 92.12 176 LEU A O 1
ATOM 1434 N N . GLU A 1 177 ? 15.753 1.291 -13.300 1.00 91.81 177 GLU A N 1
ATOM 1435 C CA . GLU A 1 177 ? 16.265 2.288 -12.356 1.00 91.81 177 GLU A CA 1
ATOM 1436 C C . GLU A 1 177 ? 15.194 3.324 -11.994 1.00 91.81 177 GLU A C 1
ATOM 1438 O O . GLU A 1 177 ? 15.036 3.665 -10.819 1.00 91.81 177 GLU A O 1
ATOM 1443 N N . TYR A 1 178 ? 14.382 3.747 -12.965 1.00 90.06 178 TYR A N 1
ATOM 1444 C CA . TYR A 1 178 ? 13.241 4.623 -12.720 1.00 90.06 178 TYR A CA 1
ATOM 1445 C C . TYR A 1 178 ? 12.222 3.986 -11.768 1.00 90.06 178 TYR A C 1
ATOM 1447 O O . TYR A 1 178 ? 11.773 4.638 -10.821 1.00 90.06 178 TYR A O 1
ATOM 1455 N N . VAL A 1 179 ? 11.875 2.712 -11.987 1.00 89.25 179 VAL A N 1
ATOM 1456 C CA . VAL A 1 179 ? 10.962 1.966 -11.108 1.00 89.25 179 VAL A CA 1
ATOM 1457 C C . VAL A 1 179 ? 11.549 1.800 -9.709 1.00 89.25 179 VAL A C 1
ATOM 1459 O O . VAL A 1 179 ? 10.839 2.006 -8.727 1.00 89.25 179 VAL A O 1
ATOM 1462 N N . LEU A 1 180 ? 12.846 1.500 -9.605 1.00 89.94 180 LEU A N 1
ATOM 1463 C CA . LEU A 1 180 ? 13.541 1.382 -8.323 1.00 89.94 180 LEU A CA 1
ATOM 1464 C C . LEU A 1 180 ? 13.518 2.696 -7.527 1.00 89.94 180 LEU A C 1
ATOM 1466 O O . LEU A 1 180 ? 13.363 2.667 -6.308 1.00 89.94 180 LEU A O 1
ATOM 1470 N N . ALA A 1 181 ? 13.654 3.837 -8.208 1.00 86.12 181 ALA A N 1
ATOM 1471 C CA . ALA A 1 181 ? 13.583 5.163 -7.597 1.00 86.12 181 ALA A CA 1
ATOM 1472 C C . ALA A 1 181 ? 12.145 5.604 -7.265 1.00 86.12 181 ALA A C 1
ATOM 1474 O O . ALA A 1 181 ? 11.951 6.469 -6.414 1.00 86.12 181 ALA A O 1
ATOM 1475 N N . ASN A 1 182 ? 11.134 5.023 -7.919 1.00 84.75 182 ASN A N 1
ATOM 1476 C CA . ASN A 1 182 ? 9.731 5.430 -7.803 1.00 84.75 182 ASN A CA 1
ATOM 1477 C C . ASN A 1 182 ? 8.768 4.245 -7.566 1.00 84.75 182 ASN A C 1
ATOM 1479 O O . ASN A 1 182 ? 7.750 4.142 -8.260 1.00 84.75 182 ASN A O 1
ATOM 1483 N N . PRO A 1 183 ? 9.016 3.357 -6.587 1.00 81.38 183 PRO A N 1
ATOM 1484 C CA . PRO A 1 183 ? 8.197 2.158 -6.395 1.00 81.38 183 PRO A CA 1
ATOM 1485 C C . PRO A 1 183 ? 6.741 2.497 -6.033 1.00 81.38 183 PRO A C 1
ATOM 1487 O O . PRO A 1 183 ? 5.812 1.797 -6.435 1.00 81.38 183 PRO A O 1
ATOM 1490 N N . ASP A 1 184 ? 6.522 3.628 -5.356 1.00 75.69 184 ASP A N 1
ATOM 1491 C CA . ASP A 1 184 ? 5.197 4.099 -4.931 1.00 75.69 184 ASP A CA 1
ATOM 1492 C C . ASP A 1 184 ? 4.284 4.480 -6.114 1.00 75.69 184 ASP A C 1
ATOM 1494 O O . ASP A 1 184 ? 3.068 4.577 -5.955 1.00 75.69 184 ASP A O 1
ATOM 1498 N N . LYS A 1 185 ? 4.842 4.663 -7.321 1.00 77.00 185 LYS A N 1
ATOM 1499 C CA . LYS A 1 185 ? 4.054 4.900 -8.542 1.00 77.00 185 LYS A CA 1
ATOM 1500 C C . LYS A 1 185 ? 3.388 3.627 -9.082 1.00 77.00 185 LYS A C 1
ATOM 1502 O O . LYS A 1 185 ? 2.456 3.739 -9.876 1.00 77.00 185 LYS A O 1
ATOM 1507 N N . ILE A 1 186 ? 3.840 2.447 -8.646 1.00 69.38 186 ILE A N 1
ATOM 1508 C CA . ILE A 1 186 ? 3.325 1.133 -9.072 1.00 69.38 186 ILE A CA 1
ATOM 1509 C C . ILE A 1 186 ? 2.497 0.478 -7.980 1.00 69.38 186 ILE A C 1
ATOM 1511 O O . ILE A 1 186 ? 1.480 -0.141 -8.285 1.00 69.38 186 ILE A O 1
ATOM 1515 N N . VAL A 1 187 ? 2.917 0.620 -6.718 1.00 64.00 187 VAL A N 1
ATOM 1516 C CA . VAL A 1 187 ? 2.186 0.060 -5.580 1.00 64.00 187 VAL A CA 1
ATOM 1517 C C . VAL A 1 187 ? 0.773 0.633 -5.584 1.00 64.00 187 VAL A C 1
ATOM 1519 O O . VAL A 1 187 ? 0.533 1.800 -5.259 1.00 64.00 187 VAL A O 1
ATOM 1522 N N . THR A 1 188 ? -0.190 -0.199 -5.962 1.00 51.91 188 THR A N 1
ATOM 1523 C CA . THR A 1 188 ? -1.605 0.111 -5.820 1.00 51.91 188 THR A CA 1
ATOM 1524 C C . THR A 1 188 ? -1.897 0.019 -4.336 1.00 51.91 188 THR A C 1
ATOM 1526 O O . THR A 1 188 ? -2.152 -1.047 -3.799 1.00 51.91 188 THR A O 1
ATOM 1529 N N . THR A 1 189 ? -1.794 1.133 -3.623 1.00 49.91 189 THR A N 1
ATOM 1530 C CA . THR A 1 189 ? -2.274 1.183 -2.246 1.00 49.91 189 THR A CA 1
ATOM 1531 C C . THR A 1 189 ? -3.787 0.996 -2.279 1.00 49.91 189 THR A C 1
ATOM 1533 O O . THR A 1 189 ? -4.487 1.668 -3.048 1.00 49.91 189 THR A O 1
ATOM 1536 N N . SER A 1 190 ? -4.295 0.044 -1.487 1.00 43.75 190 SER A N 1
ATOM 1537 C CA . SER A 1 190 ? -5.739 -0.140 -1.300 1.00 43.75 190 SER A CA 1
ATOM 1538 C C . SER A 1 190 ? -6.377 1.219 -0.997 1.00 43.75 190 SER A C 1
ATOM 1540 O O . SER A 1 190 ? -5.770 2.052 -0.320 1.00 43.75 190 SER A O 1
ATOM 1542 N N . PHE A 1 191 ? -7.598 1.462 -1.477 1.00 36.94 191 PHE A N 1
ATOM 1543 C CA . PHE A 1 191 ? -8.352 2.685 -1.169 1.00 36.94 191 PHE A CA 1
ATOM 1544 C C . PHE A 1 191 ? -8.348 2.994 0.343 1.00 36.94 191 PHE A C 1
ATOM 1546 O O . PHE A 1 191 ? -8.229 4.149 0.738 1.00 36.94 191 PHE A O 1
ATOM 1553 N N . ILE A 1 192 ? -8.335 1.952 1.182 1.00 37.78 192 ILE A N 1
ATOM 1554 C CA . ILE A 1 192 ? -8.258 2.040 2.646 1.00 37.78 192 ILE A CA 1
ATOM 1555 C C . ILE A 1 192 ? -6.868 2.499 3.138 1.00 37.78 192 ILE A C 1
ATOM 1557 O O . ILE A 1 192 ? -6.787 3.246 4.104 1.00 37.78 192 ILE A O 1
ATOM 1561 N N . GLN A 1 193 ? -5.773 2.136 2.458 1.00 37.25 193 GLN A N 1
ATOM 1562 C CA . GLN A 1 193 ? -4.416 2.625 2.767 1.00 37.25 193 GLN A CA 1
ATOM 1563 C C . GLN A 1 193 ? -4.170 4.067 2.294 1.00 37.25 193 GLN A C 1
ATOM 1565 O O . GLN A 1 193 ? -3.350 4.769 2.884 1.00 37.25 193 GLN A O 1
ATOM 1570 N N . LYS A 1 194 ? -4.873 4.533 1.250 1.00 41.12 194 LYS A N 1
ATOM 1571 C CA . LYS A 1 194 ? -4.840 5.949 0.828 1.00 41.12 194 LYS A CA 1
ATOM 1572 C C . LYS A 1 194 ? -5.568 6.872 1.800 1.00 41.12 194 LYS A C 1
ATOM 1574 O O . LYS A 1 194 ? -5.212 8.044 1.895 1.00 41.12 194 LYS A O 1
ATOM 1579 N N . ILE A 1 195 ? -6.521 6.345 2.569 1.00 49.78 195 ILE A N 1
ATOM 1580 C CA . ILE A 1 195 ? -7.090 7.016 3.744 1.00 49.78 195 ILE A CA 1
ATOM 1581 C C . ILE A 1 195 ? -6.145 6.771 4.930 1.00 49.78 195 ILE A C 1
ATOM 1583 O O . ILE A 1 195 ? -6.518 6.220 5.962 1.00 49.78 195 ILE A O 1
ATOM 1587 N N . SER A 1 196 ? -4.874 7.149 4.781 1.00 58.44 196 SER A N 1
ATOM 1588 C CA . SER A 1 196 ? -4.013 7.285 5.950 1.00 58.44 196 SER A CA 1
ATOM 1589 C C . SER A 1 196 ? -4.348 8.616 6.619 1.00 58.44 196 SER A C 1
ATOM 1591 O O . SER A 1 196 ? -4.554 9.628 5.940 1.00 58.44 196 SER A O 1
ATOM 1593 N N . LEU A 1 197 ? -4.405 8.626 7.951 1.00 63.97 197 LEU A N 1
ATOM 1594 C CA . LEU A 1 197 ? -4.651 9.835 8.739 1.00 63.97 197 LEU A CA 1
ATOM 1595 C C . LEU A 1 197 ? -3.716 10.980 8.309 1.00 63.97 197 LEU A C 1
ATOM 1597 O O . LEU A 1 197 ? -4.144 12.113 8.124 1.00 63.97 197 LEU A O 1
ATOM 1601 N N . ILE A 1 198 ? -2.451 10.641 8.046 1.00 64.19 198 ILE A N 1
ATOM 1602 C CA . ILE A 1 198 ? -1.402 11.563 7.601 1.00 64.19 198 ILE A CA 1
ATOM 1603 C C . ILE A 1 198 ? -1.696 12.105 6.195 1.00 64.19 198 ILE A C 1
ATOM 1605 O O . ILE A 1 198 ? -1.517 13.294 5.947 1.00 64.19 198 ILE A O 1
ATOM 1609 N N . SER A 1 199 ? -2.183 11.268 5.277 1.00 59.75 199 SER A N 1
ATOM 1610 C CA . SER A 1 199 ? -2.554 11.684 3.918 1.00 59.75 199 SER A CA 1
ATOM 1611 C C . SER A 1 199 ? -3.751 12.635 3.921 1.00 59.75 199 SER A C 1
ATOM 1613 O O . SER A 1 199 ? -3.725 13.641 3.214 1.00 59.75 199 SER A O 1
ATOM 1615 N N . ALA A 1 200 ? -4.767 12.363 4.747 1.00 66.94 200 ALA A N 1
ATOM 1616 C CA . ALA A 1 200 ? -5.918 13.251 4.911 1.00 66.94 200 ALA A CA 1
ATOM 1617 C C . ALA A 1 200 ? -5.497 14.613 5.489 1.00 66.94 200 ALA A C 1
ATOM 1619 O O . ALA A 1 200 ? -5.882 15.656 4.967 1.00 66.94 200 ALA A O 1
ATOM 1620 N N . ILE A 1 201 ? -4.635 14.610 6.510 1.00 67.19 201 ILE A N 1
ATOM 1621 C CA . ILE A 1 201 ? -4.078 15.832 7.106 1.00 67.19 201 ILE A CA 1
ATOM 1622 C C . ILE A 1 201 ? -3.242 16.615 6.080 1.00 67.19 201 ILE A C 1
ATOM 1624 O O . ILE A 1 201 ? -3.408 17.827 5.930 1.00 67.19 201 ILE A O 1
ATOM 1628 N N . SER A 1 202 ? -2.376 15.929 5.328 1.00 66.44 202 SER A N 1
ATOM 1629 C CA . SER A 1 202 ? -1.516 16.542 4.311 1.00 66.44 202 SER A CA 1
ATOM 1630 C C . SER A 1 202 ? -2.310 17.178 3.171 1.00 66.44 202 SER A C 1
ATOM 1632 O O . SER A 1 202 ? -1.892 18.216 2.661 1.00 66.44 202 SER A O 1
ATOM 1634 N N . TYR A 1 203 ? -3.440 16.584 2.775 1.00 75.38 203 TYR A N 1
ATOM 1635 C CA . TYR A 1 203 ? -4.328 17.156 1.765 1.00 75.38 203 TYR A CA 1
ATOM 1636 C C . TYR A 1 203 ? -4.829 18.538 2.196 1.00 75.38 203 TYR A C 1
ATOM 1638 O O . TYR A 1 203 ? -4.604 19.518 1.487 1.00 75.38 203 TYR A O 1
ATOM 1646 N N . PHE A 1 204 ? -5.417 18.646 3.391 1.00 72.62 204 PHE A N 1
ATOM 1647 C CA . PHE A 1 204 ? -5.910 19.929 3.898 1.00 72.62 204 PHE A CA 1
ATOM 1648 C C . PHE A 1 204 ? -4.779 20.938 4.122 1.00 72.62 204 PHE A C 1
ATOM 1650 O O . PHE A 1 204 ? -4.942 22.112 3.811 1.00 72.62 204 PHE A O 1
ATOM 1657 N N . ASN A 1 205 ? -3.609 20.496 4.584 1.00 65.62 205 ASN A N 1
ATOM 1658 C CA . ASN A 1 205 ? -2.453 21.379 4.765 1.00 65.62 205 ASN A CA 1
ATOM 1659 C C . ASN A 1 205 ? -1.901 21.976 3.466 1.00 65.62 205 ASN A C 1
ATOM 1661 O O . ASN A 1 205 ? -1.260 23.023 3.521 1.00 65.62 205 ASN A O 1
ATOM 1665 N N . SER A 1 206 ? -2.110 21.309 2.329 1.00 70.56 206 SER A N 1
ATOM 1666 C CA . SER A 1 206 ? -1.625 21.758 1.019 1.00 70.56 206 SER A CA 1
ATOM 1667 C C . SER A 1 206 ? -2.472 22.868 0.388 1.00 70.56 206 SER A C 1
ATOM 1669 O O . SER A 1 206 ? -2.065 23.442 -0.616 1.00 70.56 206 SER A O 1
ATOM 1671 N N . LEU A 1 207 ? -3.634 23.189 0.969 1.00 69.00 207 LEU A N 1
ATOM 1672 C CA . LEU A 1 207 ? -4.505 24.253 0.479 1.00 69.00 207 LEU A CA 1
ATOM 1673 C C . LEU A 1 207 ? -3.924 25.627 0.833 1.00 69.00 207 LEU A C 1
ATOM 1675 O O . LEU A 1 207 ? -3.646 25.909 2.001 1.00 69.00 207 LEU A O 1
ATOM 1679 N N . ASP A 1 208 ? -3.819 26.508 -0.164 1.00 74.31 208 ASP A N 1
ATOM 1680 C CA . ASP A 1 208 ? -3.196 27.833 -0.023 1.00 74.31 208 ASP A CA 1
ATOM 1681 C C . ASP A 1 208 ? -3.819 28.678 1.101 1.00 74.31 208 ASP A C 1
ATOM 1683 O O . ASP A 1 208 ? -3.112 29.379 1.823 1.00 74.31 208 ASP A O 1
ATOM 1687 N N . VAL A 1 209 ? -5.132 28.536 1.322 1.00 79.94 209 VAL A N 1
ATOM 1688 C CA . VAL A 1 209 ? -5.900 29.250 2.361 1.00 79.94 209 VAL A CA 1
ATOM 1689 C C . VAL A 1 209 ? -5.388 28.961 3.781 1.00 79.94 209 VAL A C 1
ATOM 1691 O O . VAL A 1 209 ? -5.507 29.806 4.667 1.00 79.94 209 VAL A O 1
ATOM 1694 N N . PHE A 1 210 ? -4.802 27.784 4.023 1.00 76.31 210 PHE A N 1
ATOM 1695 C CA . PHE A 1 210 ? -4.351 27.368 5.355 1.00 76.31 210 PHE A CA 1
ATOM 1696 C C . PHE A 1 210 ? -2.852 27.564 5.592 1.00 76.31 210 PHE A C 1
ATOM 1698 O O . PHE A 1 210 ? -2.384 27.340 6.709 1.00 76.31 210 PHE A O 1
ATOM 1705 N N . ARG A 1 211 ? -2.095 28.027 4.592 1.00 69.75 211 ARG A N 1
ATOM 1706 C CA . ARG A 1 211 ? -0.637 28.202 4.675 1.00 69.75 211 ARG A CA 1
ATOM 1707 C C . ARG A 1 211 ? -0.224 29.244 5.723 1.00 69.75 211 ARG A C 1
ATOM 1709 O O . ARG A 1 211 ? 0.648 28.965 6.546 1.00 69.75 211 ARG A O 1
ATOM 1716 N N . ASP A 1 212 ? -0.908 30.386 5.761 1.00 72.50 212 ASP A N 1
ATOM 1717 C CA . ASP A 1 212 ? -0.640 31.462 6.730 1.00 72.50 212 ASP A CA 1
ATOM 1718 C C . ASP A 1 212 ? -1.067 31.091 8.155 1.00 72.50 212 ASP A C 1
ATOM 1720 O O . ASP A 1 212 ? -0.428 31.474 9.138 1.00 72.50 212 ASP A O 1
ATOM 1724 N N . ILE A 1 213 ? -2.148 30.317 8.281 1.00 73.19 213 ILE A N 1
ATOM 1725 C CA . ILE A 1 213 ? -2.645 29.852 9.578 1.00 73.19 213 ILE A CA 1
ATOM 1726 C C . ILE A 1 213 ? -1.704 28.782 10.134 1.00 73.19 213 ILE A C 1
ATOM 1728 O O . ILE A 1 213 ? -1.309 28.883 11.293 1.00 73.19 213 ILE A O 1
ATOM 1732 N N . ASN A 1 214 ? -1.276 27.828 9.297 1.00 62.91 214 ASN A N 1
ATOM 1733 C CA . ASN A 1 214 ? -0.302 26.792 9.647 1.00 62.91 214 ASN A CA 1
ATOM 1734 C C . ASN A 1 214 ? 1.000 27.383 10.194 1.00 62.91 214 ASN A C 1
ATOM 1736 O O . ASN A 1 214 ? 1.529 26.873 11.178 1.00 62.91 214 ASN A O 1
ATOM 1740 N N . PHE A 1 215 ? 1.485 28.490 9.623 1.00 66.75 215 PHE A N 1
ATOM 1741 C CA . PHE A 1 215 ? 2.673 29.180 10.131 1.00 66.75 215 PHE A CA 1
ATOM 1742 C C . PHE A 1 215 ? 2.482 29.726 11.557 1.00 66.75 215 PHE A C 1
ATOM 1744 O O . PHE A 1 215 ? 3.378 29.604 12.390 1.00 66.75 215 PHE A O 1
ATOM 1751 N N . LYS A 1 216 ? 1.302 30.277 11.874 1.00 73.69 216 LYS A N 1
ATOM 1752 C CA . LYS A 1 216 ? 0.998 30.827 13.208 1.00 73.69 216 LYS A CA 1
ATOM 1753 C C . LYS A 1 216 ? 0.853 29.751 14.288 1.00 73.69 216 LYS A C 1
ATOM 1755 O O . LYS A 1 216 ? 1.210 30.003 15.435 1.00 73.69 216 LYS A O 1
ATOM 1760 N N . ILE A 1 217 ? 0.335 28.572 13.938 1.00 70.81 217 ILE A N 1
ATOM 1761 C CA . ILE A 1 217 ? 0.079 27.466 14.884 1.00 70.81 217 ILE A CA 1
ATOM 1762 C C . ILE A 1 217 ? 1.224 26.443 14.968 1.00 70.81 217 ILE A C 1
ATOM 1764 O O . ILE A 1 217 ? 1.263 25.644 15.905 1.00 70.81 217 ILE A O 1
ATOM 1768 N N . ALA A 1 218 ? 2.202 26.517 14.058 1.00 62.62 218 ALA A N 1
ATOM 1769 C CA . ALA A 1 218 ? 3.386 25.656 14.033 1.00 62.62 218 ALA A CA 1
ATOM 1770 C C . ALA A 1 218 ? 4.139 25.522 15.379 1.00 62.62 218 ALA A C 1
ATOM 1772 O O . ALA A 1 218 ? 4.575 24.405 15.677 1.00 62.62 218 ALA A O 1
ATOM 1773 N N . PRO A 1 219 ? 4.270 26.565 16.235 1.00 65.56 219 PRO A N 1
ATOM 1774 C CA . PRO A 1 219 ? 4.947 26.440 17.532 1.00 65.56 219 PRO A CA 1
ATOM 1775 C C . PRO A 1 219 ? 4.313 25.414 18.483 1.00 65.56 219 PRO A C 1
ATOM 1777 O O . PRO A 1 219 ? 5.002 24.872 19.342 1.00 65.56 219 PRO A O 1
ATOM 1780 N N . MET A 1 220 ? 3.021 25.110 18.321 1.00 65.69 220 MET A N 1
ATOM 1781 C CA . MET A 1 220 ? 2.308 24.116 19.133 1.00 65.69 220 MET A CA 1
ATOM 1782 C C . MET A 1 220 ? 2.447 22.683 18.594 1.00 65.69 220 MET A C 1
ATOM 1784 O O . MET A 1 220 ? 1.849 21.770 19.155 1.00 65.69 220 MET A O 1
ATOM 1788 N N . ARG A 1 221 ? 3.213 22.472 17.510 1.00 65.19 221 ARG A N 1
ATOM 1789 C CA . ARG A 1 221 ? 3.284 21.203 16.757 1.00 65.19 221 ARG A CA 1
ATOM 1790 C C . ARG A 1 221 ? 1.908 20.704 16.274 1.00 65.19 221 ARG A C 1
ATOM 1792 O O . ARG A 1 221 ? 1.706 19.505 16.126 1.00 65.19 221 ARG A O 1
ATOM 1799 N N . ILE A 1 222 ? 0.982 21.625 16.005 1.00 74.81 222 ILE A N 1
ATOM 1800 C CA . ILE A 1 222 ? -0.356 21.359 15.455 1.00 74.81 222 ILE A CA 1
ATOM 1801 C C . ILE A 1 222 ? -0.478 22.084 14.109 1.00 74.81 222 ILE A C 1
ATOM 1803 O O . ILE A 1 222 ? 0.219 23.064 13.852 1.00 74.81 222 ILE A O 1
ATOM 1807 N N . ASP A 1 223 ? -1.365 21.601 13.246 1.00 78.38 223 ASP A N 1
ATOM 1808 C CA . ASP A 1 223 ? -1.626 22.139 11.915 1.00 78.38 223 ASP A CA 1
ATOM 1809 C C . ASP A 1 223 ? -3.110 22.025 11.554 1.00 78.38 223 ASP A C 1
ATOM 1811 O O . ASP A 1 223 ? -3.841 21.185 12.087 1.00 78.38 223 ASP A O 1
ATOM 1815 N N . MET A 1 224 ? -3.558 22.887 10.642 1.00 82.56 224 MET A N 1
ATOM 1816 C CA . MET A 1 224 ? -4.959 23.031 10.251 1.00 82.56 224 MET A CA 1
ATOM 1817 C C . MET A 1 224 ? -5.538 21.738 9.700 1.00 82.56 224 MET A C 1
ATOM 1819 O O . MET A 1 224 ? -6.690 21.427 9.984 1.00 82.56 224 MET A O 1
ATOM 1823 N N . GLY A 1 225 ? -4.748 20.943 8.977 1.00 78.31 225 GLY A N 1
ATOM 1824 C CA . GLY A 1 225 ? -5.175 19.625 8.527 1.00 78.31 225 GLY A CA 1
ATOM 1825 C C . GLY A 1 225 ? -5.490 18.681 9.689 1.00 78.31 225 GLY A C 1
ATOM 1826 O O . GLY A 1 225 ? -6.499 17.987 9.637 1.00 78.31 225 GLY A O 1
ATOM 1827 N N . GLY A 1 226 ? -4.704 18.705 10.770 1.00 80.62 226 GLY A N 1
ATOM 1828 C CA . GLY A 1 226 ? -4.980 17.947 11.999 1.00 80.62 226 GLY A CA 1
ATOM 1829 C C . GLY A 1 226 ? -6.265 18.403 12.696 1.00 80.62 226 GLY A C 1
ATOM 1830 O O . GLY A 1 226 ? -7.090 17.581 13.098 1.00 80.62 226 GLY A O 1
ATOM 1831 N N . ILE A 1 227 ? -6.490 19.717 12.772 1.00 88.81 227 ILE A N 1
ATOM 1832 C CA . ILE A 1 227 ? -7.720 20.307 13.327 1.00 88.81 227 ILE A CA 1
ATOM 1833 C C . ILE A 1 227 ? -8.949 19.924 12.485 1.00 88.81 227 ILE A C 1
ATOM 1835 O O . ILE A 1 227 ? -9.956 19.477 13.025 1.00 88.81 227 ILE A O 1
ATOM 1839 N N . ILE A 1 228 ? -8.874 20.044 11.160 1.00 88.81 228 ILE A N 1
ATOM 1840 C CA . ILE A 1 228 ? -10.000 19.729 10.268 1.00 88.81 228 ILE A CA 1
ATOM 1841 C C . ILE A 1 228 ? -10.317 18.233 10.319 1.00 88.81 228 ILE A C 1
ATOM 1843 O O . ILE A 1 228 ? -11.473 17.851 10.497 1.00 88.81 228 ILE A O 1
ATOM 1847 N N . VAL A 1 229 ? -9.299 17.375 10.224 1.00 87.44 229 VAL A N 1
ATOM 1848 C CA . VAL A 1 229 ? -9.491 15.920 10.259 1.00 87.44 229 VAL A CA 1
ATOM 1849 C C . VAL A 1 229 ? -10.027 15.467 11.619 1.00 87.44 229 VAL A C 1
ATOM 1851 O O . VAL A 1 229 ? -10.947 14.653 11.652 1.00 87.44 229 VAL A O 1
ATOM 1854 N N . SER A 1 230 ? -9.538 16.021 12.733 1.00 89.81 230 SER A N 1
ATOM 1855 C CA . SER A 1 230 ? -10.091 15.729 14.066 1.00 89.81 230 SER A CA 1
ATOM 1856 C C . SER A 1 230 ? -11.566 16.136 14.196 1.00 89.81 230 SER A C 1
ATOM 1858 O O . SER A 1 230 ? -12.371 15.346 14.689 1.00 89.81 230 SER A O 1
ATOM 1860 N N . MET A 1 231 ? -11.966 17.301 13.671 1.00 91.19 231 MET A N 1
ATOM 1861 C CA . MET A 1 231 ? -13.380 17.700 13.620 1.00 91.19 231 MET A CA 1
ATOM 1862 C C . MET A 1 231 ? -14.220 16.747 12.761 1.00 91.19 231 MET A C 1
ATOM 1864 O O . MET A 1 231 ? -15.308 16.345 13.176 1.00 91.19 231 MET A O 1
ATOM 1868 N N . CYS A 1 232 ? -13.716 16.337 11.593 1.00 91.31 232 CYS A N 1
ATOM 1869 C CA . CYS A 1 232 ? -14.386 15.354 10.743 1.00 91.31 232 CYS A CA 1
ATOM 1870 C C . CYS A 1 232 ? -14.578 14.013 11.465 1.00 91.31 232 CYS A C 1
ATOM 1872 O O . CYS A 1 232 ? -15.656 13.432 11.373 1.00 91.31 232 CYS A O 1
ATOM 1874 N N . ILE A 1 233 ? -13.576 13.539 12.210 1.00 90.50 233 ILE A N 1
ATOM 1875 C CA . ILE A 1 233 ? -13.663 12.308 13.008 1.00 90.50 233 ILE A CA 1
ATOM 1876 C C . ILE A 1 233 ? -14.764 12.419 14.067 1.00 90.50 233 ILE A C 1
ATOM 1878 O O . ILE A 1 233 ? -15.578 11.505 14.191 1.00 90.50 233 ILE A O 1
ATOM 1882 N N . ILE A 1 234 ? -14.833 13.538 14.796 1.00 90.62 234 ILE A N 1
ATOM 1883 C CA . ILE A 1 234 ? -15.874 13.762 15.811 1.00 90.62 234 ILE A CA 1
ATOM 1884 C C . ILE A 1 234 ? -17.265 13.758 15.165 1.00 90.62 234 ILE A C 1
ATOM 1886 O O . ILE A 1 234 ? -18.164 13.069 15.647 1.00 90.62 234 ILE A O 1
ATOM 1890 N N . LEU A 1 235 ? -17.442 14.471 14.048 1.00 91.44 235 LEU A N 1
ATOM 1891 C CA . LEU A 1 235 ? -18.714 14.508 13.318 1.00 91.44 235 LEU A CA 1
ATOM 1892 C C . LEU A 1 23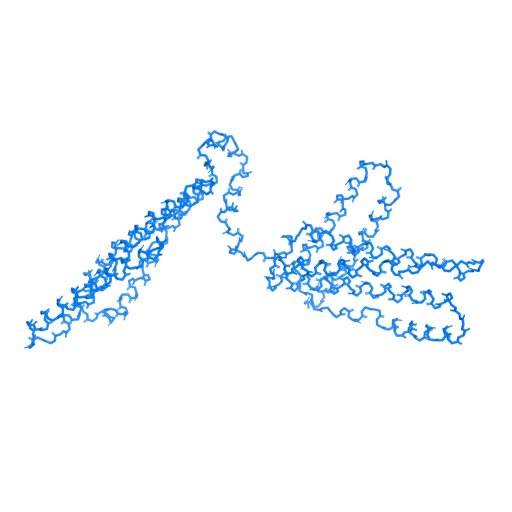5 ? -19.122 13.123 12.809 1.00 91.44 235 LEU A C 1
ATOM 1894 O O . LEU A 1 235 ? -20.267 12.710 12.991 1.00 91.44 235 LEU A O 1
ATOM 1898 N N . LEU A 1 236 ? -18.183 12.381 12.217 1.00 91.00 236 LEU A N 1
ATOM 1899 C CA . LEU A 1 236 ? -18.422 11.013 11.761 1.00 91.00 236 LEU A CA 1
ATOM 1900 C C . LEU A 1 236 ? -18.803 10.094 12.920 1.00 91.00 236 LEU A C 1
ATOM 1902 O O . LEU A 1 236 ? -19.689 9.262 12.756 1.00 91.00 236 LEU A O 1
ATOM 1906 N N . ASN A 1 237 ? -18.192 10.260 14.093 1.00 90.38 237 ASN A N 1
ATOM 1907 C CA . ASN A 1 237 ? -18.536 9.477 15.274 1.00 90.38 237 ASN A CA 1
ATOM 1908 C C . ASN A 1 237 ? -19.968 9.775 15.757 1.00 90.38 237 ASN A C 1
ATOM 1910 O O . ASN A 1 237 ? -20.745 8.846 15.980 1.00 90.38 237 ASN A O 1
ATOM 1914 N N . ILE A 1 238 ? -20.363 11.053 15.807 1.00 89.25 238 ILE A N 1
ATOM 1915 C CA . ILE A 1 238 ? -21.739 11.458 16.142 1.00 89.25 238 ILE A CA 1
ATOM 1916 C C . ILE A 1 238 ? -22.743 10.838 15.158 1.00 89.25 238 ILE A C 1
ATOM 1918 O O . ILE A 1 238 ? -23.775 10.314 15.576 1.00 89.25 238 ILE A O 1
ATOM 1922 N N . ILE A 1 239 ? -22.429 10.845 13.858 1.00 89.81 239 ILE A N 1
ATOM 1923 C CA . ILE A 1 239 ? -23.269 10.229 12.818 1.00 89.81 239 ILE A CA 1
ATOM 1924 C C . ILE A 1 239 ? -23.285 8.698 12.942 1.00 89.81 239 ILE A C 1
ATOM 1926 O O . ILE A 1 239 ? -24.316 8.076 12.691 1.00 89.81 239 ILE A O 1
ATOM 1930 N N . ALA A 1 240 ? -22.172 8.079 13.338 1.00 88.69 240 ALA A N 1
ATOM 1931 C CA . ALA A 1 240 ? -22.046 6.633 13.496 1.00 88.69 240 ALA A CA 1
ATOM 1932 C C . ALA A 1 240 ? -22.775 6.102 14.741 1.00 88.69 240 ALA A C 1
ATOM 1934 O O . ALA A 1 240 ? -23.259 4.967 14.729 1.00 88.69 240 ALA A O 1
ATOM 1935 N N . PHE A 1 241 ? -22.894 6.905 15.803 1.00 88.38 241 PHE A N 1
ATOM 1936 C CA . PHE A 1 241 ? -23.477 6.477 17.075 1.00 88.38 241 PHE A CA 1
ATOM 1937 C C . PHE A 1 241 ? -24.887 5.862 16.948 1.00 88.38 241 PHE A C 1
ATOM 1939 O O . PHE A 1 241 ? -25.086 4.760 17.466 1.00 88.38 241 PHE A O 1
ATOM 1946 N N . PRO A 1 242 ? -25.858 6.459 16.225 1.00 86.75 242 PRO A N 1
ATOM 1947 C CA . PRO A 1 242 ? -27.161 5.835 15.989 1.00 86.75 242 PRO A CA 1
ATOM 1948 C C . PRO A 1 242 ? -27.081 4.439 15.360 1.00 86.75 242 PRO A C 1
ATOM 1950 O O . PRO A 1 242 ? -27.876 3.566 15.706 1.00 86.75 242 PRO A O 1
ATOM 1953 N N . PHE A 1 243 ? -26.128 4.203 14.453 1.00 87.81 243 PHE A N 1
ATOM 1954 C CA . PHE A 1 243 ? -25.950 2.901 13.808 1.00 87.81 243 PHE A CA 1
ATOM 1955 C C . PHE A 1 243 ? -25.381 1.870 14.779 1.00 87.81 243 PHE A C 1
ATOM 1957 O O . PHE A 1 243 ? -25.906 0.761 14.860 1.00 87.81 243 PHE A O 1
ATOM 1964 N N . VAL A 1 244 ? -24.363 2.249 15.557 1.00 87.44 244 VAL A N 1
ATOM 1965 C CA . VAL A 1 244 ? -23.764 1.382 16.583 1.00 87.44 244 VAL A CA 1
ATOM 1966 C C . VAL A 1 244 ? -24.777 1.053 17.677 1.00 87.44 244 VAL A C 1
ATOM 1968 O O . VAL A 1 244 ? -24.921 -0.108 18.051 1.00 87.44 244 VAL A O 1
ATOM 1971 N N . SER A 1 245 ? -25.540 2.047 18.131 1.00 83.75 245 SER A N 1
ATOM 1972 C CA . SER A 1 245 ? -26.612 1.876 19.113 1.00 83.75 245 SER A CA 1
ATOM 1973 C C . SER A 1 245 ? -27.695 0.919 18.602 1.00 83.75 245 SER A C 1
ATOM 1975 O O . SER A 1 245 ? -28.030 -0.052 19.276 1.00 83.75 245 SER A O 1
ATOM 1977 N N . ARG A 1 246 ? -28.176 1.099 17.361 1.00 83.50 246 ARG A N 1
ATOM 1978 C CA . ARG A 1 246 ? -29.144 0.174 16.743 1.00 83.50 246 ARG A CA 1
ATOM 1979 C C . ARG A 1 246 ? -28.592 -1.240 16.598 1.00 83.50 246 ARG A C 1
ATOM 1981 O O . ARG A 1 246 ? -29.309 -2.194 16.882 1.00 83.50 246 ARG A O 1
ATOM 1988 N N . ALA A 1 247 ? -27.344 -1.386 16.156 1.00 83.31 247 ALA A N 1
ATOM 1989 C CA . ALA A 1 247 ? -26.708 -2.691 16.005 1.00 83.31 247 ALA A CA 1
ATOM 1990 C C . ALA A 1 247 ? -26.550 -3.397 17.358 1.00 83.31 247 ALA A C 1
ATOM 1992 O O . ALA A 1 247 ? -26.889 -4.573 17.477 1.00 83.31 247 ALA A O 1
ATOM 1993 N N . SER A 1 248 ? -26.102 -2.670 18.385 1.00 84.38 248 SER A N 1
ATOM 1994 C CA . SER A 1 248 ? -25.965 -3.200 19.739 1.00 84.38 248 SER A CA 1
ATOM 1995 C C . SER A 1 248 ? -27.314 -3.603 20.327 1.00 84.38 248 SER A C 1
ATOM 1997 O O . SER A 1 248 ? -27.442 -4.726 20.805 1.00 84.38 248 SER A O 1
ATOM 1999 N N . ASN A 1 249 ? -28.346 -2.765 20.190 1.00 82.31 249 ASN A N 1
ATOM 2000 C CA . ASN A 1 249 ? -29.693 -3.106 20.641 1.00 82.31 249 ASN A CA 1
ATOM 2001 C C . ASN A 1 249 ? -30.210 -4.381 19.964 1.00 82.31 249 ASN A C 1
ATOM 2003 O O . ASN A 1 249 ? -30.775 -5.239 20.631 1.00 82.31 249 ASN A O 1
ATOM 2007 N N . ARG A 1 250 ? -29.941 -4.565 18.668 1.00 81.00 250 ARG A N 1
ATOM 2008 C CA . ARG A 1 250 ? -30.323 -5.785 17.942 1.00 81.00 250 ARG A CA 1
ATOM 2009 C C . ARG A 1 250 ? -29.620 -7.038 18.469 1.00 81.00 250 ARG A C 1
ATOM 2011 O O . ARG A 1 250 ? -30.209 -8.115 18.493 1.00 81.00 250 ARG A O 1
ATOM 2018 N N . LEU A 1 251 ? -28.356 -6.913 18.876 1.00 81.50 251 LEU A N 1
ATOM 2019 C CA . LEU A 1 251 ? -27.614 -8.007 19.506 1.00 81.50 251 LEU A CA 1
ATOM 2020 C C . LEU A 1 251 ? -28.171 -8.315 20.898 1.00 81.50 251 LEU A C 1
ATOM 2022 O O . LEU A 1 251 ? -28.377 -9.479 21.226 1.00 81.50 251 LEU A O 1
ATOM 2026 N N . VAL A 1 252 ? -28.456 -7.287 21.694 1.00 81.50 252 VAL A N 1
ATOM 2027 C CA . VAL A 1 252 ? -29.054 -7.424 23.029 1.00 81.50 252 VAL A CA 1
ATOM 2028 C C . VAL A 1 252 ? -30.429 -8.088 22.948 1.00 81.50 252 VAL A C 1
ATOM 2030 O O . VAL A 1 252 ? -30.698 -9.037 23.679 1.00 81.50 252 VAL A O 1
ATOM 2033 N N . GLU A 1 253 ? -31.273 -7.662 22.013 1.00 80.19 253 GLU A N 1
ATOM 2034 C CA . GLU A 1 253 ? -32.592 -8.251 21.780 1.00 80.19 253 GLU A CA 1
ATOM 2035 C C . GLU A 1 253 ? -32.500 -9.747 21.454 1.00 80.19 253 GLU A C 1
ATOM 2037 O O . GLU A 1 253 ? -33.169 -10.573 22.078 1.00 80.19 253 GLU A O 1
ATOM 2042 N N . ARG A 1 254 ? -31.599 -10.102 20.533 1.00 79.62 254 ARG A N 1
ATOM 2043 C CA . ARG A 1 254 ? -31.434 -11.476 20.058 1.00 79.62 254 ARG A CA 1
ATOM 2044 C C . ARG A 1 254 ? -30.791 -12.401 21.092 1.00 79.62 254 ARG A C 1
ATOM 2046 O O . ARG A 1 254 ? -31.195 -13.552 21.212 1.00 79.62 254 ARG A O 1
ATOM 2053 N N . PHE A 1 255 ? -29.766 -11.932 21.807 1.00 77.94 255 PHE A N 1
ATOM 2054 C CA . PHE A 1 255 ? -28.948 -12.786 22.678 1.00 77.94 255 PHE A CA 1
ATOM 2055 C C . PHE A 1 255 ? -29.326 -12.722 24.160 1.00 77.94 255 PHE A C 1
ATOM 2057 O O . PHE A 1 255 ? -29.087 -13.692 24.873 1.00 77.94 255 PHE A O 1
ATOM 2064 N N . ILE A 1 256 ? -29.897 -11.611 24.634 1.00 73.31 256 ILE A N 1
ATOM 2065 C CA . ILE A 1 256 ? -30.249 -11.421 26.050 1.00 73.31 256 ILE A CA 1
ATOM 2066 C C . ILE A 1 256 ? -31.760 -11.551 26.247 1.00 73.31 256 ILE A C 1
ATOM 2068 O O . ILE A 1 256 ? -32.199 -12.270 27.140 1.00 73.31 256 ILE A O 1
ATOM 2072 N N . LEU A 1 257 ? -32.559 -10.886 25.408 1.00 71.38 257 LEU A N 1
ATOM 2073 C CA . LEU A 1 257 ? -34.017 -10.806 25.581 1.00 71.38 257 LEU A CA 1
ATOM 2074 C C . LEU A 1 257 ? -34.799 -11.899 24.832 1.00 71.38 257 LEU A C 1
ATOM 2076 O O . LEU A 1 257 ? -36.015 -11.992 25.006 1.00 71.38 257 LEU A O 1
ATOM 2080 N N . ASN A 1 258 ? -34.114 -12.731 24.037 1.00 71.12 258 ASN A N 1
ATOM 2081 C CA . ASN A 1 258 ? -34.690 -13.840 23.266 1.00 71.12 258 ASN A CA 1
ATOM 2082 C C . ASN A 1 258 ? -35.950 -13.419 22.480 1.00 71.12 258 ASN A C 1
ATOM 2084 O O . ASN A 1 258 ? -37.018 -14.020 22.632 1.00 71.12 258 ASN A O 1
ATOM 2088 N N . ASP A 1 259 ? -35.814 -12.344 21.696 1.00 66.31 259 ASP A N 1
ATOM 2089 C CA . ASP A 1 259 ? -36.870 -11.734 20.873 1.00 66.31 259 ASP A CA 1
ATOM 2090 C C . ASP A 1 259 ? -38.077 -11.207 21.682 1.00 66.31 259 ASP A C 1
ATOM 2092 O O . ASP A 1 259 ? -39.237 -11.422 21.329 1.00 66.31 259 ASP A O 1
ATOM 2096 N N . GLY A 1 260 ? -37.812 -10.510 22.793 1.00 59.81 260 GLY A N 1
ATOM 2097 C CA . GLY A 1 260 ? -38.822 -9.698 23.488 1.00 59.81 260 GLY A CA 1
ATOM 2098 C C . GLY A 1 260 ? -39.786 -10.469 24.397 1.00 59.81 260 GLY A C 1
ATOM 2099 O O . GLY A 1 260 ? -40.876 -9.988 24.694 1.00 59.81 260 GLY A O 1
ATOM 2100 N N . LYS A 1 261 ? -39.405 -11.659 24.874 1.00 58.97 261 LYS A N 1
ATOM 2101 C CA . LYS A 1 261 ? -40.244 -12.510 25.748 1.00 58.97 261 LYS A CA 1
ATOM 2102 C C . LYS A 1 261 ? -40.181 -12.155 27.244 1.00 58.97 261 LYS A C 1
ATOM 2104 O O . LYS A 1 261 ? -40.533 -12.986 28.078 1.00 58.97 261 LYS A O 1
ATOM 2109 N N . VAL A 1 262 ? -39.680 -10.974 27.597 1.00 59.72 262 VAL A N 1
ATOM 2110 C CA . VAL A 1 262 ? -39.345 -10.567 28.976 1.00 59.72 262 VAL A CA 1
ATOM 2111 C C . VAL A 1 262 ? -39.976 -9.200 29.251 1.00 59.72 262 VAL A C 1
ATOM 2113 O O . VAL A 1 262 ? -40.004 -8.377 28.344 1.00 59.72 262 VAL A O 1
ATOM 2116 N N . GLU A 1 263 ? -40.492 -8.919 30.452 1.00 57.16 263 GLU A N 1
ATOM 2117 C CA . GLU A 1 263 ? -41.212 -7.658 30.717 1.00 57.16 263 GLU A CA 1
ATOM 2118 C C . GLU A 1 263 ? -40.252 -6.462 30.887 1.00 57.16 263 GLU A C 1
ATOM 2120 O O . GLU A 1 263 ? -40.597 -5.330 30.555 1.00 57.16 263 GLU A O 1
ATOM 2125 N N . ASN A 1 264 ? -39.004 -6.695 31.314 1.00 62.59 264 ASN A N 1
ATOM 2126 C CA . ASN A 1 264 ? -38.016 -5.643 31.609 1.00 62.59 264 ASN A CA 1
ATOM 2127 C C . ASN A 1 264 ? -37.109 -5.229 30.427 1.00 62.59 264 ASN A C 1
ATOM 2129 O O . ASN A 1 264 ? -35.947 -4.857 30.618 1.00 62.59 264 ASN A O 1
ATOM 2133 N N . ILE A 1 265 ? -37.627 -5.266 29.197 1.00 66.88 265 ILE A N 1
ATOM 2134 C CA . ILE A 1 265 ? -36.881 -4.928 27.968 1.00 66.88 265 ILE A CA 1
ATOM 2135 C C . ILE A 1 265 ? -36.283 -3.510 28.020 1.00 66.88 265 ILE A C 1
ATOM 2137 O O . ILE A 1 265 ? -35.113 -3.309 27.688 1.00 66.88 265 ILE A O 1
ATOM 2141 N N . GLU A 1 266 ? -37.060 -2.525 28.476 1.00 68.88 266 GLU A N 1
ATOM 2142 C CA . GLU A 1 266 ? -36.623 -1.123 28.523 1.00 68.88 266 GLU A CA 1
ATOM 2143 C C . GLU A 1 266 ? -35.467 -0.901 29.506 1.00 68.88 266 GLU A C 1
ATOM 2145 O O . GLU A 1 266 ? -34.522 -0.172 29.200 1.00 68.88 266 GLU A O 1
ATOM 2150 N N . LEU A 1 267 ? -35.492 -1.575 30.661 1.00 70.19 267 LEU A N 1
ATOM 2151 C CA . LEU A 1 267 ? -34.455 -1.456 31.689 1.00 70.19 267 LEU A CA 1
ATOM 2152 C C . LEU A 1 267 ? -33.088 -1.932 31.165 1.00 70.19 267 LEU A C 1
ATOM 2154 O O . LEU A 1 267 ? -32.069 -1.280 31.404 1.00 70.19 267 LEU A O 1
ATOM 2158 N N . VAL A 1 268 ? -33.075 -3.037 30.412 1.00 74.69 268 VAL A N 1
ATOM 2159 C CA . VAL A 1 268 ? -31.860 -3.608 29.807 1.00 74.69 268 VAL A CA 1
ATOM 2160 C C . VAL A 1 268 ? -31.273 -2.662 28.756 1.00 74.69 268 VAL A C 1
ATOM 2162 O O . VAL A 1 268 ? -30.074 -2.373 28.775 1.00 74.69 268 VAL A O 1
ATOM 2165 N N . PHE A 1 269 ? -32.108 -2.104 27.876 1.00 76.94 269 PHE A N 1
ATOM 2166 C CA . PHE A 1 269 ? -31.636 -1.151 26.869 1.00 76.94 269 PHE A CA 1
ATOM 2167 C C . PHE A 1 269 ? -31.107 0.148 27.487 1.00 76.94 269 PHE A C 1
ATOM 2169 O O . PHE A 1 269 ? -30.057 0.646 27.072 1.00 76.94 269 PHE A O 1
ATOM 2176 N N . VAL A 1 270 ? -31.776 0.680 28.514 1.00 78.31 270 VAL A N 1
ATOM 2177 C CA . VAL A 1 270 ? -31.328 1.893 29.218 1.00 78.31 270 VAL A CA 1
ATOM 2178 C C . VAL A 1 270 ? -30.009 1.655 29.961 1.00 78.31 270 VAL A C 1
ATOM 2180 O O . VAL A 1 270 ? -29.133 2.526 29.941 1.00 78.31 270 VAL A O 1
ATOM 2183 N N . SER A 1 271 ? -29.831 0.475 30.567 1.00 78.81 271 SER A N 1
ATOM 2184 C CA . SER A 1 271 ? -28.593 0.090 31.259 1.00 78.81 271 SER A CA 1
ATOM 2185 C C . SER A 1 271 ? -27.391 0.019 30.310 1.00 78.81 271 SER A C 1
ATOM 2187 O O . SER A 1 271 ? -26.295 0.445 30.677 1.00 78.81 271 SER A O 1
ATOM 2189 N N . MET A 1 272 ? -27.588 -0.438 29.070 1.00 80.25 272 MET A N 1
ATOM 2190 C CA . MET A 1 272 ? -26.508 -0.553 28.083 1.00 80.25 272 MET A CA 1
ATOM 2191 C C . MET A 1 272 ? -26.243 0.725 27.279 1.00 80.25 272 MET A C 1
ATOM 2193 O O . MET A 1 272 ? -25.120 0.930 26.812 1.00 80.25 272 MET A O 1
ATOM 2197 N N . HIS A 1 273 ? -27.224 1.623 27.162 1.00 84.94 273 HIS A N 1
ATOM 2198 C CA . HIS A 1 273 ? -27.099 2.833 26.350 1.00 84.94 273 HIS A CA 1
ATOM 2199 C C . HIS A 1 273 ? -25.949 3.753 26.793 1.00 84.94 273 HIS A C 1
ATOM 2201 O O . HIS A 1 273 ? -25.131 4.160 25.968 1.00 84.94 273 HIS A O 1
ATOM 2207 N N . LYS A 1 274 ? -25.858 4.069 28.094 1.00 86.56 274 LYS A N 1
ATOM 2208 C CA . LYS A 1 274 ? -24.826 4.980 28.629 1.00 86.56 274 LYS A CA 1
ATOM 2209 C C . LYS A 1 274 ? -23.398 4.434 28.464 1.00 86.56 274 LYS A C 1
ATOM 2211 O O . LYS A 1 274 ? -22.557 5.184 27.972 1.00 86.56 274 LYS A O 1
ATOM 2216 N N . PRO A 1 275 ? -23.099 3.163 28.808 1.00 87.00 275 PRO A N 1
ATOM 2217 C CA . PRO A 1 275 ? -21.792 2.572 28.530 1.00 87.00 275 PRO A CA 1
ATOM 2218 C C . PRO A 1 275 ? -21.383 2.652 27.055 1.00 87.00 275 PRO A C 1
ATOM 2220 O O . PRO A 1 275 ? -20.264 3.060 26.758 1.00 87.00 275 PRO A O 1
ATOM 2223 N N . ILE A 1 276 ? -22.289 2.312 26.129 1.00 87.56 276 ILE A N 1
ATOM 2224 C CA . ILE A 1 276 ? -22.009 2.345 24.685 1.00 87.56 276 ILE A CA 1
ATOM 2225 C C . ILE A 1 276 ? -21.768 3.781 24.215 1.00 87.56 276 ILE A C 1
ATOM 2227 O O . ILE A 1 276 ? -20.836 4.025 23.451 1.00 87.56 276 ILE A O 1
ATOM 2231 N N . LEU A 1 277 ? -22.577 4.733 24.689 1.00 89.00 277 LEU A N 1
ATOM 2232 C CA . LEU A 1 277 ? -22.414 6.153 24.388 1.00 89.00 277 LEU A CA 1
ATOM 2233 C C . LEU A 1 277 ? -21.045 6.665 24.833 1.00 89.00 277 LEU A C 1
ATOM 2235 O O . LEU A 1 277 ? -20.351 7.293 24.039 1.00 89.00 277 LEU A O 1
ATOM 2239 N N . TYR A 1 278 ? -20.638 6.385 26.071 1.00 90.12 278 TYR A N 1
ATOM 2240 C CA . TYR A 1 278 ? -19.344 6.836 26.583 1.00 90.12 278 TYR A CA 1
ATOM 2241 C C . TYR A 1 278 ? -18.168 6.159 25.885 1.00 90.12 278 TYR A C 1
ATOM 2243 O O . TYR A 1 278 ? -17.171 6.823 25.619 1.00 90.12 278 TYR A O 1
ATOM 2251 N N . LEU A 1 279 ? -18.295 4.881 25.525 1.00 89.38 279 LEU A N 1
ATOM 2252 C CA . LEU A 1 279 ? -17.270 4.167 24.768 1.00 89.38 279 LEU A CA 1
ATOM 2253 C C . LEU A 1 279 ? -17.115 4.749 23.359 1.00 89.38 279 LEU A C 1
ATOM 2255 O O . LEU A 1 279 ? -15.998 5.037 22.941 1.00 89.38 279 LEU A O 1
ATOM 2259 N N . MET A 1 280 ? -18.223 5.009 22.661 1.00 89.81 280 MET A N 1
ATOM 2260 C CA . MET A 1 280 ? -18.208 5.652 21.343 1.00 89.81 280 MET A CA 1
ATOM 2261 C C . MET A 1 280 ? -17.669 7.081 21.397 1.00 89.81 280 MET A C 1
ATOM 2263 O O . MET A 1 280 ? -16.834 7.453 20.573 1.00 89.81 280 MET A O 1
ATOM 2267 N N . LEU A 1 281 ? -18.101 7.873 22.379 1.00 89.50 281 LEU A N 1
ATOM 2268 C CA . LEU A 1 281 ? -17.637 9.246 22.560 1.00 89.50 281 LEU A CA 1
ATOM 2269 C C . LEU A 1 281 ? -16.135 9.278 22.850 1.00 89.50 281 LEU A C 1
ATOM 2271 O O . LEU A 1 281 ? -15.407 10.034 22.209 1.00 89.50 281 LEU A O 1
ATOM 2275 N N . PHE A 1 282 ? -15.660 8.422 23.756 1.00 89.81 282 PHE A N 1
ATOM 2276 C CA . PHE A 1 282 ? -14.240 8.335 24.071 1.00 89.81 282 PHE A CA 1
ATOM 2277 C C . PHE A 1 282 ? -13.420 7.837 22.876 1.00 89.81 282 PHE A C 1
ATOM 2279 O O . PHE A 1 282 ? -12.377 8.410 22.589 1.00 89.81 282 PHE A O 1
ATOM 2286 N N . PHE A 1 283 ? -13.936 6.874 22.109 1.00 86.56 283 PHE A N 1
ATOM 2287 C CA . PHE A 1 283 ? -13.329 6.428 20.853 1.00 86.56 283 PHE A CA 1
ATOM 2288 C C . PHE A 1 283 ? -13.176 7.555 19.826 1.00 86.56 283 PHE A C 1
ATOM 2290 O O . PHE A 1 283 ? -12.154 7.666 19.152 1.00 86.56 283 PHE A O 1
ATOM 2297 N N . GLY A 1 284 ? -14.173 8.435 19.727 1.00 86.62 284 GLY A N 1
ATOM 2298 C CA . GLY A 1 284 ? -14.105 9.612 18.861 1.00 86.62 284 GLY A CA 1
ATOM 2299 C C . GLY A 1 284 ? -13.060 10.614 19.325 1.00 86.62 284 GLY A C 1
ATOM 2300 O O . GLY A 1 284 ? -12.302 11.118 18.500 1.00 86.62 284 GLY A O 1
ATOM 2301 N N . ILE A 1 285 ? -13.003 10.872 20.634 1.00 87.62 285 ILE A N 1
ATOM 2302 C CA . ILE A 1 285 ? -12.007 11.761 21.240 1.00 87.62 285 ILE A CA 1
ATOM 2303 C C . ILE A 1 285 ? -10.598 11.209 21.038 1.00 87.62 285 ILE A C 1
ATOM 2305 O O . ILE A 1 285 ? -9.725 11.962 20.628 1.00 87.62 285 ILE A O 1
ATOM 2309 N N . ASP A 1 286 ? -10.379 9.920 21.279 1.00 84.69 286 ASP A N 1
ATOM 2310 C CA . ASP A 1 286 ? -9.093 9.244 21.094 1.00 84.69 286 ASP A CA 1
ATOM 2311 C C . ASP A 1 286 ? -8.596 9.362 19.643 1.00 84.69 286 ASP A C 1
ATOM 2313 O O . ASP A 1 286 ? -7.509 9.886 19.386 1.00 84.69 286 ASP A O 1
ATOM 2317 N N . LEU A 1 287 ? -9.428 8.992 18.665 1.00 83.56 287 LEU A N 1
ATOM 2318 C CA . LEU A 1 287 ? -9.079 9.138 17.249 1.00 83.56 287 LEU A CA 1
ATOM 2319 C C . LEU A 1 287 ? -8.820 10.599 16.851 1.00 83.56 287 LEU A C 1
ATOM 2321 O O . LEU A 1 287 ? -7.882 10.885 16.104 1.00 83.56 287 LEU A O 1
ATOM 2325 N N . ALA A 1 288 ? -9.635 11.532 17.347 1.00 86.31 288 ALA A N 1
ATOM 2326 C CA . ALA A 1 288 ? -9.473 12.957 17.083 1.00 86.31 288 ALA A CA 1
ATOM 2327 C C . ALA A 1 288 ? -8.187 13.514 17.712 1.00 86.31 288 ALA A C 1
ATOM 2329 O O . ALA A 1 288 ? -7.480 14.291 17.072 1.00 86.31 288 ALA A O 1
ATOM 2330 N N . LEU A 1 289 ? -7.845 13.083 18.928 1.00 83.50 289 LEU A N 1
ATOM 2331 C CA . LEU A 1 289 ? -6.622 13.461 19.630 1.00 83.50 289 LEU A CA 1
ATOM 2332 C C . LEU A 1 289 ? -5.389 12.920 18.899 1.00 83.50 289 LEU A C 1
ATOM 2334 O O . LEU A 1 289 ? -4.420 13.652 18.709 1.00 83.50 289 LEU A O 1
ATOM 2338 N N . ASN A 1 290 ? -5.461 11.682 18.410 1.00 77.94 290 ASN A N 1
ATOM 2339 C CA . ASN A 1 290 ? -4.428 11.075 17.575 1.00 77.94 290 ASN A CA 1
ATOM 2340 C C . ASN A 1 290 ? -4.209 11.836 16.257 1.00 77.94 290 ASN A C 1
ATOM 2342 O O . ASN A 1 290 ? -3.072 11.966 15.803 1.00 77.94 290 ASN A O 1
ATOM 2346 N N . ALA A 1 291 ? -5.276 12.374 15.658 1.00 79.88 291 ALA A N 1
ATOM 2347 C CA . ALA A 1 291 ? -5.195 13.230 14.474 1.00 79.88 291 ALA A CA 1
ATOM 2348 C C . ALA A 1 291 ? -4.619 14.617 14.783 1.00 79.88 291 ALA A C 1
ATOM 2350 O O . ALA A 1 291 ? -3.830 15.147 14.005 1.00 79.88 291 ALA A O 1
ATOM 2351 N N . LEU A 1 292 ? -4.996 15.198 15.922 1.00 82.62 292 LEU A N 1
ATOM 2352 C CA . LEU A 1 292 ? -4.573 16.532 16.339 1.00 82.62 292 LEU A CA 1
ATOM 2353 C C . LEU A 1 292 ? -3.099 16.562 16.769 1.00 82.62 292 LEU A C 1
ATOM 2355 O O . LEU A 1 292 ? -2.376 17.492 16.427 1.00 82.62 292 LEU A O 1
ATOM 2359 N N . LEU A 1 293 ? -2.653 15.537 17.499 1.00 77.50 293 LEU A N 1
ATOM 2360 C CA . LEU A 1 293 ? -1.321 15.446 18.104 1.00 77.50 293 LEU A CA 1
ATOM 2361 C C . LEU A 1 293 ? -0.362 14.537 17.324 1.00 77.50 293 LEU A C 1
ATOM 2363 O O . LEU A 1 293 ? 0.638 14.076 17.871 1.00 77.50 293 LEU A O 1
ATOM 2367 N N . TYR A 1 294 ? -0.627 14.276 16.043 1.00 71.94 294 TYR A N 1
ATOM 2368 C CA . TYR A 1 294 ? 0.158 13.317 15.256 1.00 71.94 294 TYR A CA 1
ATOM 2369 C C . TYR A 1 294 ? 1.657 13.670 15.133 1.00 71.94 294 TYR A C 1
ATOM 2371 O O . TYR A 1 294 ? 2.469 12.773 14.905 1.00 71.94 294 TYR A O 1
ATOM 2379 N N . LYS A 1 295 ? 2.027 14.950 15.301 1.00 63.88 295 LYS A N 1
ATOM 2380 C CA . LYS A 1 295 ? 3.412 15.471 15.302 1.00 63.88 295 LYS A CA 1
ATOM 2381 C C . LYS A 1 295 ? 4.070 15.529 16.686 1.00 63.88 295 LYS A C 1
ATOM 2383 O O . LYS A 1 295 ? 5.233 15.923 16.805 1.00 63.88 295 LYS A O 1
ATOM 2388 N N . THR A 1 296 ? 3.335 15.190 17.736 1.00 66.31 296 THR A N 1
ATOM 2389 C CA . THR A 1 296 ? 3.787 15.324 19.119 1.00 66.31 296 THR A CA 1
ATOM 2390 C C . THR A 1 296 ? 4.350 13.992 19.614 1.00 66.31 296 THR A C 1
ATOM 2392 O O . THR A 1 296 ? 3.748 12.938 19.435 1.00 66.31 296 THR A O 1
ATOM 2395 N N . GLU A 1 297 ? 5.510 14.028 20.272 1.00 59.88 297 GLU A N 1
ATOM 2396 C CA . GLU A 1 297 ? 6.216 12.835 20.780 1.00 59.88 297 GLU A CA 1
ATOM 2397 C C . GLU A 1 297 ? 5.633 12.290 22.101 1.00 59.88 297 GLU A C 1
ATOM 2399 O O . GLU A 1 297 ? 6.097 11.284 22.627 1.00 59.88 297 GLU A O 1
ATOM 2404 N N . VAL A 1 298 ? 4.569 12.905 22.631 1.00 61.03 298 VAL A N 1
ATOM 2405 C CA . VAL A 1 298 ? 3.943 12.564 23.928 1.00 61.03 298 VAL A CA 1
ATOM 2406 C C . VAL A 1 298 ? 3.024 11.323 23.832 1.00 61.03 298 VAL A C 1
ATOM 2408 O O . VAL A 1 298 ? 2.229 11.054 24.728 1.00 61.03 298 VAL A O 1
ATOM 2411 N N . LYS A 1 299 ? 3.137 10.524 22.759 1.00 57.38 299 LYS A N 1
ATOM 2412 C CA . LYS A 1 299 ? 2.260 9.369 22.497 1.00 57.38 299 LYS A CA 1
ATOM 2413 C C . LYS A 1 299 ? 2.270 8.340 23.623 1.00 57.38 299 LYS A C 1
ATOM 2415 O O . LYS A 1 299 ? 1.213 7.991 24.118 1.00 57.38 299 LYS A O 1
ATOM 2420 N N . ILE A 1 300 ? 3.447 7.955 24.117 1.00 59.28 300 ILE A N 1
ATOM 2421 C CA . ILE A 1 300 ? 3.571 6.853 25.087 1.00 59.28 300 ILE A CA 1
ATOM 2422 C C . ILE A 1 300 ? 2.773 7.126 26.377 1.00 59.28 300 ILE A C 1
ATOM 2424 O O . ILE A 1 300 ? 2.028 6.268 26.837 1.00 59.28 300 ILE A O 1
ATOM 2428 N N . THR A 1 301 ? 2.882 8.325 26.957 1.00 67.50 301 THR A N 1
ATOM 2429 C CA . THR A 1 301 ? 2.171 8.671 28.204 1.00 67.50 301 THR A CA 1
ATOM 2430 C C . THR A 1 301 ? 0.662 8.818 27.991 1.00 67.50 301 THR A C 1
ATOM 2432 O O . THR A 1 301 ? -0.127 8.446 28.859 1.00 67.50 301 THR A O 1
ATOM 2435 N N . ILE A 1 302 ? 0.256 9.349 26.834 1.00 70.44 302 ILE A N 1
ATOM 2436 C CA . ILE A 1 302 ? -1.154 9.509 26.463 1.00 70.44 302 ILE A CA 1
ATOM 2437 C C . ILE A 1 302 ? -1.797 8.141 26.196 1.00 70.44 302 ILE A C 1
ATOM 2439 O O . ILE A 1 302 ? -2.905 7.900 26.667 1.00 70.44 302 ILE A O 1
ATOM 2443 N N . ASP A 1 303 ? -1.081 7.219 25.554 1.00 69.00 303 ASP A N 1
ATOM 2444 C CA . ASP A 1 303 ? -1.551 5.865 25.251 1.00 69.00 303 ASP A CA 1
ATOM 2445 C C . ASP A 1 303 ? -1.865 5.073 26.532 1.00 69.00 303 ASP A C 1
ATOM 2447 O O . ASP A 1 303 ? -2.900 4.409 26.610 1.00 69.00 303 ASP A O 1
ATOM 2451 N N . TYR A 1 304 ? -1.043 5.198 27.584 1.00 74.38 304 TYR A N 1
ATOM 2452 C CA . TYR A 1 304 ? -1.332 4.573 28.885 1.00 74.38 304 TYR A CA 1
ATOM 2453 C C . TYR A 1 304 ? -2.597 5.134 29.547 1.00 74.38 304 TYR A C 1
ATOM 2455 O O . TYR A 1 304 ? -3.394 4.377 30.108 1.00 74.38 304 TYR A O 1
ATOM 2463 N N . LEU A 1 305 ? -2.806 6.451 29.477 1.00 79.50 305 LEU A N 1
ATOM 2464 C CA . LEU A 1 305 ? -3.999 7.097 30.026 1.00 79.50 305 LEU A CA 1
ATOM 2465 C C . LEU A 1 305 ? -5.258 6.717 29.233 1.00 79.50 305 LEU A C 1
ATOM 2467 O O . LEU A 1 305 ? -6.297 6.422 29.824 1.00 79.50 305 LEU A O 1
ATOM 2471 N N . ILE A 1 306 ? -5.156 6.655 27.905 1.00 81.75 306 ILE A N 1
ATOM 2472 C CA . ILE A 1 306 ? -6.225 6.190 27.014 1.00 81.75 306 ILE A CA 1
ATOM 2473 C C . ILE A 1 306 ? -6.581 4.734 27.326 1.00 81.75 306 ILE A C 1
ATOM 2475 O O . ILE A 1 306 ? -7.756 4.408 27.506 1.00 81.75 306 ILE A O 1
ATOM 2479 N N . TYR A 1 307 ? -5.578 3.869 27.478 1.00 79.56 307 TYR A N 1
ATOM 2480 C CA . TYR A 1 307 ? -5.771 2.469 27.849 1.00 79.56 307 TYR A CA 1
ATOM 2481 C C . TYR A 1 307 ? -6.460 2.310 29.215 1.00 79.56 307 TYR A C 1
ATOM 2483 O O . TYR A 1 307 ? -7.355 1.471 29.364 1.00 79.56 307 TYR A O 1
ATOM 2491 N N . PHE A 1 308 ? -6.100 3.140 30.202 1.00 83.56 308 PHE A N 1
ATOM 2492 C CA . PHE A 1 308 ? -6.754 3.162 31.514 1.00 83.56 308 PHE A CA 1
ATOM 2493 C C . PHE A 1 308 ? -8.244 3.512 31.405 1.00 83.56 308 PHE A C 1
ATOM 2495 O O . PHE A 1 308 ? -9.092 2.811 31.964 1.00 83.56 308 PHE A O 1
ATOM 2502 N N . ILE A 1 309 ? -8.580 4.553 30.639 1.00 85.88 309 ILE A N 1
ATOM 2503 C CA . ILE A 1 309 ? -9.971 4.979 30.452 1.00 85.88 309 ILE A CA 1
ATOM 2504 C C . ILE A 1 309 ? -10.774 3.908 29.704 1.00 85.88 309 ILE A C 1
ATOM 2506 O O . ILE A 1 309 ? -11.866 3.552 30.153 1.00 85.88 309 ILE A O 1
ATOM 2510 N N . TYR A 1 310 ? -10.235 3.332 28.623 1.00 85.44 310 TYR A N 1
ATOM 2511 C CA . TYR A 1 310 ? -10.900 2.232 27.917 1.00 85.44 310 TYR A CA 1
ATOM 2512 C C . TYR A 1 310 ? -11.152 1.039 28.830 1.00 85.44 310 TYR A C 1
ATOM 2514 O O . TYR A 1 310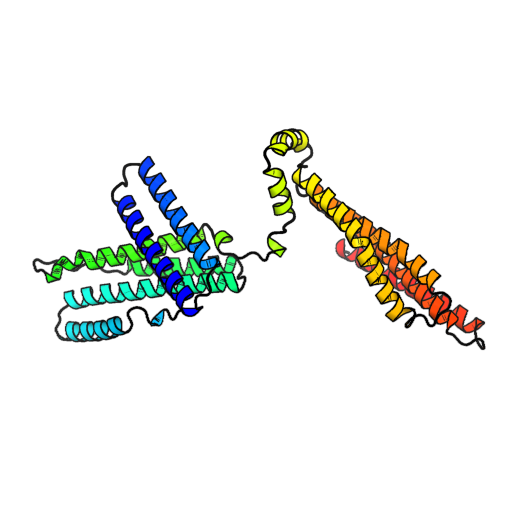 ? -12.255 0.500 28.828 1.00 85.44 310 TYR A O 1
ATOM 2522 N N . SER A 1 311 ? -10.167 0.649 29.640 1.00 83.81 311 SER A N 1
ATOM 2523 C CA . SER A 1 311 ? -10.318 -0.457 30.589 1.00 83.81 311 SER A CA 1
ATOM 2524 C C . SER A 1 311 ? -11.482 -0.207 31.552 1.00 83.81 311 SER A C 1
ATOM 2526 O O . SER A 1 311 ? -12.330 -1.080 31.734 1.00 83.81 311 SER A O 1
ATOM 2528 N N . GLY A 1 312 ? -11.589 1.007 32.104 1.00 87.25 312 GLY A N 1
ATOM 2529 C CA . GLY A 1 312 ? -12.717 1.404 32.951 1.00 87.25 312 GLY A CA 1
ATOM 2530 C C . GLY A 1 312 ? -14.066 1.363 32.224 1.00 87.25 312 GLY A C 1
ATOM 2531 O O . GLY A 1 312 ? -15.040 0.831 32.760 1.00 87.25 312 GLY A O 1
ATOM 2532 N N . LEU A 1 313 ? -14.127 1.866 30.987 1.00 88.69 313 LEU A N 1
ATOM 2533 C CA . LEU A 1 313 ? -15.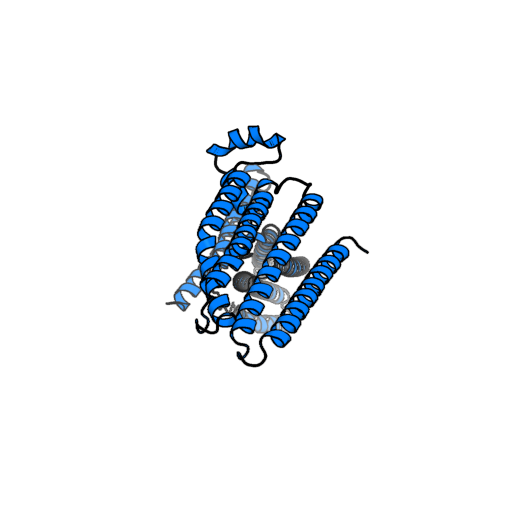343 1.855 30.165 1.00 88.69 313 LEU A CA 1
ATOM 2534 C C . LEU A 1 313 ? -15.781 0.433 29.784 1.00 88.69 313 LEU A C 1
ATOM 2536 O O . LEU A 1 313 ? -16.975 0.135 29.816 1.00 88.69 313 LEU A O 1
ATOM 2540 N N . TYR A 1 314 ? -14.838 -0.464 29.487 1.00 86.44 314 TYR A N 1
ATOM 2541 C CA . TYR A 1 314 ? -15.130 -1.874 29.222 1.00 86.44 314 TYR A CA 1
ATOM 2542 C C . TYR A 1 314 ? -15.634 -2.600 30.468 1.00 86.44 314 TYR A C 1
ATOM 2544 O O . TYR A 1 314 ? -16.630 -3.317 30.379 1.00 86.44 314 TYR A O 1
ATOM 2552 N N . ILE A 1 315 ? -15.016 -2.384 31.636 1.00 88.56 315 ILE A N 1
ATOM 2553 C CA . ILE A 1 315 ? -15.521 -2.927 32.908 1.00 88.56 315 ILE A CA 1
ATOM 2554 C C . ILE A 1 315 ? -16.949 -2.431 33.153 1.00 88.56 315 ILE A C 1
ATOM 2556 O O . ILE A 1 315 ? -17.831 -3.224 33.483 1.00 88.56 315 ILE A O 1
ATOM 2560 N N . TYR A 1 316 ? -17.199 -1.136 32.946 1.00 90.25 316 TYR A N 1
ATOM 2561 C CA . TYR A 1 316 ? -18.523 -0.546 33.113 1.00 90.25 316 TYR A CA 1
ATOM 2562 C C . TYR A 1 316 ? -19.562 -1.171 32.170 1.00 90.25 316 TYR A C 1
ATOM 2564 O O . TYR A 1 316 ? -20.658 -1.521 32.613 1.00 90.25 316 TYR A O 1
ATOM 2572 N N . LEU A 1 317 ? -19.221 -1.377 30.894 1.00 88.44 317 LEU A N 1
ATOM 2573 C CA . LEU A 1 317 ? -20.082 -2.068 29.931 1.00 88.44 317 LEU A CA 1
ATOM 2574 C C . LEU A 1 317 ? -20.367 -3.512 30.362 1.00 88.44 317 LEU A C 1
ATOM 2576 O O . LEU A 1 317 ? -21.525 -3.925 30.389 1.00 88.44 317 LEU A O 1
ATOM 2580 N N . LEU A 1 318 ? -19.331 -4.265 30.737 1.00 87.50 318 LEU A N 1
ATOM 2581 C CA . LEU A 1 318 ? -19.458 -5.664 31.145 1.00 87.50 318 LEU A CA 1
ATOM 2582 C C . LEU A 1 318 ? -20.295 -5.818 32.414 1.00 87.50 318 LEU A C 1
ATOM 2584 O O . LEU A 1 318 ? -21.119 -6.723 32.488 1.00 87.50 318 LEU A O 1
ATOM 2588 N N . PHE A 1 319 ? -20.141 -4.929 33.397 1.00 88.94 319 PHE A N 1
ATOM 2589 C CA . PHE A 1 319 ? -20.946 -4.967 34.618 1.00 88.94 319 PHE A CA 1
ATOM 2590 C C . PHE A 1 319 ? -22.432 -4.757 34.322 1.00 88.94 319 PHE A C 1
ATOM 2592 O O . PHE A 1 319 ? -23.249 -5.523 34.828 1.00 88.94 319 PHE A O 1
ATOM 2599 N N . ASN A 1 320 ? -22.772 -3.787 33.466 1.00 87.00 320 ASN A N 1
ATOM 2600 C CA . ASN A 1 320 ? -24.157 -3.554 33.045 1.00 87.00 320 ASN A CA 1
ATOM 2601 C C . ASN A 1 320 ? -24.719 -4.724 32.225 1.00 87.00 320 ASN A C 1
ATOM 2603 O O . ASN A 1 320 ? -25.890 -5.074 32.371 1.00 87.00 320 ASN A O 1
ATOM 2607 N N . LEU A 1 321 ? -23.891 -5.366 31.397 1.00 85.00 321 LEU A N 1
ATOM 2608 C CA . LEU A 1 321 ? -24.292 -6.547 30.634 1.00 85.00 321 LEU A CA 1
ATOM 2609 C C . LEU A 1 321 ? -24.574 -7.735 31.566 1.00 85.00 321 LEU A C 1
ATOM 2611 O O . LEU A 1 321 ? -25.608 -8.385 31.429 1.00 85.00 321 LEU A O 1
ATOM 2615 N N . ILE A 1 322 ? -23.710 -7.976 32.557 1.00 85.25 322 ILE A N 1
ATOM 2616 C CA . ILE A 1 322 ? -23.913 -9.010 33.584 1.00 85.25 322 ILE A CA 1
ATOM 2617 C C . ILE A 1 322 ? -25.201 -8.745 34.370 1.00 85.25 322 ILE A C 1
ATOM 2619 O O . ILE A 1 322 ? -25.999 -9.664 34.545 1.00 85.25 322 ILE A O 1
ATOM 2623 N N . ASP A 1 323 ? -25.423 -7.504 34.813 1.00 82.75 323 ASP A N 1
ATOM 2624 C CA . ASP A 1 323 ? -26.637 -7.131 35.549 1.00 82.75 323 ASP A CA 1
ATOM 2625 C C . ASP A 1 323 ? -27.895 -7.327 34.698 1.00 82.75 323 ASP A C 1
ATOM 2627 O O . ASP A 1 323 ? -28.893 -7.855 35.186 1.00 82.75 323 ASP A O 1
ATOM 2631 N N . SER A 1 324 ? -27.827 -6.978 33.412 1.00 80.25 324 SER A N 1
ATOM 2632 C CA . SER A 1 324 ? -28.927 -7.160 32.462 1.00 80.25 324 SER A CA 1
ATOM 2633 C C . SER A 1 324 ? -29.267 -8.637 32.250 1.00 80.25 324 SER A C 1
ATOM 2635 O O . SER A 1 324 ? -30.430 -9.025 32.340 1.00 80.25 324 SER A O 1
ATOM 2637 N N . VAL A 1 325 ? -28.260 -9.488 32.030 1.00 79.94 325 VAL A N 1
ATOM 2638 C CA . VAL A 1 325 ? -28.458 -10.941 31.878 1.00 79.94 325 VAL A CA 1
ATOM 2639 C C . VAL A 1 325 ? -29.021 -11.553 33.162 1.00 79.94 325 VAL A C 1
ATOM 2641 O O . VAL A 1 325 ? -29.942 -12.371 33.105 1.00 79.94 325 VAL A O 1
ATOM 2644 N N . ALA A 1 326 ? -28.505 -11.139 34.322 1.00 77.75 326 ALA A N 1
ATOM 2645 C CA . ALA A 1 326 ? -28.959 -11.624 35.618 1.00 77.75 326 ALA A CA 1
ATOM 2646 C C . ALA A 1 326 ? -30.401 -11.208 35.934 1.00 77.75 326 ALA A C 1
ATOM 2648 O O . ALA A 1 326 ? -31.161 -12.020 36.462 1.00 77.7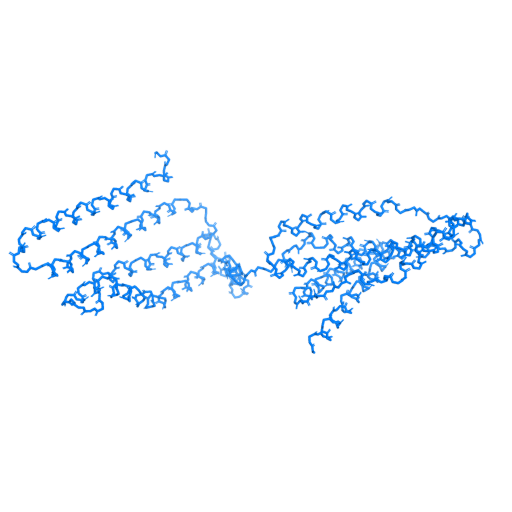5 326 ALA A O 1
ATOM 2649 N N . ALA A 1 327 ? -30.795 -9.978 35.586 1.00 75.88 327 ALA A N 1
ATOM 2650 C CA . ALA A 1 327 ? -32.168 -9.504 35.729 1.00 75.88 327 ALA A CA 1
ATOM 2651 C C . ALA A 1 327 ? -33.134 -10.369 34.906 1.00 75.88 327 ALA A C 1
ATOM 2653 O O . ALA A 1 327 ? -34.107 -10.886 35.454 1.00 75.88 327 ALA A O 1
ATOM 2654 N N . VAL A 1 328 ? -32.801 -10.624 33.636 1.00 74.50 328 VAL A N 1
ATOM 2655 C CA . VAL A 1 328 ? -33.607 -11.471 32.744 1.00 74.50 328 VAL A CA 1
ATOM 2656 C C . VAL A 1 328 ? -33.703 -12.914 33.256 1.00 74.50 328 VAL A C 1
ATOM 2658 O O . VAL A 1 328 ? -34.789 -13.489 33.291 1.00 74.50 328 VAL A O 1
ATOM 2661 N N . HIS A 1 329 ? -32.594 -13.506 33.711 1.00 73.81 329 HIS A N 1
ATOM 2662 C CA . HIS A 1 329 ? -32.597 -14.877 34.241 1.00 73.81 329 HIS A CA 1
ATOM 2663 C C . HIS A 1 329 ? -33.365 -15.002 35.565 1.00 73.81 329 HIS A C 1
ATOM 2665 O O . HIS A 1 329 ? -34.038 -16.005 35.797 1.00 73.81 329 HIS A O 1
ATOM 2671 N N . SER A 1 330 ? -33.286 -13.991 36.434 1.00 70.44 330 SER A N 1
ATOM 2672 C CA . SER A 1 330 ? -34.036 -13.940 37.697 1.00 70.44 330 SER A CA 1
ATOM 2673 C C . SER A 1 330 ? -35.548 -13.864 37.462 1.00 70.44 330 SER A C 1
ATOM 2675 O O . SER A 1 330 ? -36.322 -14.464 38.208 1.00 70.44 330 SER A O 1
ATOM 2677 N N . GLU A 1 331 ? -35.970 -13.168 36.405 1.00 67.88 331 GLU A N 1
ATOM 2678 C CA . GLU A 1 331 ? -37.372 -13.052 35.999 1.00 67.88 331 GLU A CA 1
ATOM 2679 C C . GLU A 1 331 ? -37.914 -14.358 35.393 1.00 67.88 331 GLU A C 1
ATOM 2681 O O . GLU A 1 331 ? -39.038 -14.762 35.688 1.00 67.88 331 GLU A O 1
ATOM 2686 N N . GLN A 1 332 ? -37.090 -15.069 34.615 1.00 68.94 332 GLN A N 1
ATOM 2687 C CA . GLN A 1 332 ? -37.438 -16.369 34.025 1.00 68.94 332 GLN A CA 1
ATOM 2688 C C . GLN A 1 332 ? -37.403 -17.534 35.035 1.00 68.94 332 GLN A C 1
ATOM 2690 O O . GLN A 1 332 ? -38.027 -18.574 34.806 1.00 68.94 332 GLN A O 1
ATOM 2695 N N . ALA A 1 333 ? -36.693 -17.393 36.160 1.00 60.12 333 ALA A N 1
ATOM 2696 C CA . ALA A 1 333 ? -36.613 -18.426 37.187 1.00 60.12 333 ALA A CA 1
ATOM 2697 C C . ALA A 1 333 ? -37.968 -18.613 37.905 1.00 60.12 333 ALA A C 1
ATOM 2699 O O . ALA A 1 333 ? -38.478 -17.730 38.594 1.00 60.12 333 ALA A O 1
ATOM 2700 N N . ASN A 1 334 ? -38.542 -19.810 37.744 1.00 55.25 334 ASN A N 1
ATOM 2701 C CA . ASN A 1 334 ? -39.865 -20.224 38.217 1.00 55.25 334 ASN A CA 1
ATOM 2702 C C . ASN A 1 334 ? -40.213 -19.742 39.645 1.00 55.25 334 ASN A C 1
ATOM 2704 O O . ASN A 1 334 ? -39.457 -19.961 40.595 1.00 55.25 334 ASN A O 1
ATOM 2708 N N . ARG A 1 335 ? -41.429 -19.194 39.815 1.00 57.31 335 ARG A N 1
ATOM 2709 C CA . ARG A 1 335 ? -41.977 -18.572 41.048 1.00 57.31 335 ARG A CA 1
ATOM 2710 C C . ARG A 1 335 ? -41.926 -19.434 42.327 1.00 57.31 335 ARG A C 1
ATOM 2712 O O . ARG A 1 335 ? -42.220 -18.937 43.406 1.00 57.31 335 ARG A O 1
ATOM 2719 N N . ARG A 1 336 ? -41.559 -20.714 42.233 1.00 50.25 336 ARG A N 1
ATOM 2720 C CA . ARG A 1 336 ? -41.648 -21.704 43.317 1.00 50.25 336 ARG A CA 1
ATOM 2721 C C . ARG A 1 336 ? -40.405 -21.777 44.226 1.00 50.25 336 ARG A C 1
ATOM 2723 O O . ARG A 1 336 ? -40.553 -22.217 45.355 1.00 50.25 336 ARG A O 1
ATOM 2730 N N . ASN A 1 337 ? -39.231 -21.301 43.780 1.00 56.22 337 ASN A N 1
ATOM 2731 C CA . ASN A 1 337 ? -37.960 -21.279 44.548 1.00 56.22 337 ASN A CA 1
ATOM 2732 C C . ASN A 1 337 ? -37.251 -19.903 44.514 1.00 56.22 337 ASN A C 1
ATOM 2734 O O . ASN A 1 337 ? -36.027 -19.811 44.608 1.00 56.22 337 ASN A O 1
ATOM 2738 N N . GLN A 1 338 ? -38.024 -18.822 44.380 1.00 58.00 338 GLN A N 1
ATOM 2739 C CA . GLN A 1 338 ? -37.523 -17.476 44.075 1.00 58.00 338 GLN A CA 1
ATOM 2740 C C . GLN A 1 338 ? -36.476 -16.922 45.056 1.00 58.00 338 GLN A C 1
ATOM 2742 O O . GLN A 1 338 ? -35.631 -16.136 44.644 1.00 58.00 338 GLN A O 1
ATOM 2747 N N . ALA A 1 339 ? -36.530 -17.276 46.343 1.00 56.62 339 ALA A N 1
ATOM 2748 C CA . ALA A 1 339 ? -35.604 -16.732 47.340 1.00 56.62 339 ALA A CA 1
ATOM 2749 C C . ALA A 1 339 ? -34.192 -17.334 47.202 1.00 56.62 339 ALA A C 1
ATOM 2751 O O . ALA A 1 339 ? -33.221 -16.598 47.035 1.00 56.62 339 ALA A O 1
ATOM 2752 N N . TYR A 1 340 ? -34.094 -18.667 47.160 1.00 54.09 340 TYR A N 1
ATOM 2753 C CA . TYR A 1 340 ? -32.821 -19.377 46.993 1.00 54.09 340 TYR A CA 1
ATOM 2754 C C . TYR A 1 340 ? -32.190 -19.137 45.616 1.00 54.09 340 TYR A C 1
ATOM 2756 O O . TYR A 1 340 ? -30.972 -18.995 45.512 1.00 54.09 340 TYR A O 1
ATOM 2764 N N . SER A 1 341 ? -32.998 -19.037 44.552 1.00 64.56 341 SER A N 1
ATOM 2765 C CA . SER A 1 341 ? -32.480 -18.707 43.220 1.00 64.56 341 SER A CA 1
ATOM 2766 C C . SER A 1 341 ? -31.952 -17.273 43.149 1.00 64.56 341 SER A C 1
ATOM 2768 O O . SER A 1 341 ? -30.932 -17.041 42.510 1.00 64.56 341 SER A O 1
ATOM 2770 N N . LYS A 1 342 ? -32.588 -16.311 43.835 1.00 68.12 342 LYS A N 1
ATOM 2771 C CA . LYS A 1 342 ? -32.128 -14.914 43.868 1.00 68.12 342 LYS A CA 1
ATOM 2772 C C . LYS A 1 342 ? -30.800 -14.756 44.599 1.00 68.12 342 LYS A C 1
ATOM 2774 O O . LYS A 1 342 ? -29.919 -14.080 44.078 1.00 68.12 342 LYS A O 1
ATOM 2779 N N . GLU A 1 343 ? -30.625 -15.384 45.761 1.00 74.31 343 GLU A N 1
ATOM 2780 C CA . GLU A 1 343 ? -29.355 -15.308 46.498 1.00 74.31 343 GLU A CA 1
ATOM 2781 C C . GLU A 1 343 ? -28.196 -15.937 45.714 1.00 74.31 343 GLU A C 1
ATOM 2783 O O . GLU A 1 343 ? -27.123 -15.337 45.620 1.00 74.31 343 GLU A O 1
ATOM 2788 N N . LEU A 1 344 ? -28.428 -17.088 45.070 1.00 76.19 344 LEU A N 1
ATOM 2789 C CA . LEU A 1 344 ? -27.439 -17.728 44.198 1.00 76.19 344 LEU A CA 1
ATOM 2790 C C . LEU A 1 344 ? -27.105 -16.875 42.967 1.00 76.19 344 LEU A C 1
ATOM 2792 O O . LEU A 1 344 ? -25.931 -16.733 42.632 1.00 76.19 344 LEU A O 1
ATOM 2796 N N . VAL A 1 345 ? -28.102 -16.262 42.319 1.00 76.94 345 VAL A N 1
ATOM 2797 C CA . VAL A 1 345 ? -27.880 -15.351 41.182 1.00 76.94 345 VAL A CA 1
ATOM 2798 C C . VAL A 1 345 ? -27.089 -14.116 41.619 1.00 76.94 345 VAL A C 1
ATOM 2800 O O . VAL A 1 345 ? -26.143 -13.733 40.938 1.00 76.94 345 VAL A O 1
ATOM 2803 N N . ILE A 1 346 ? -27.394 -13.525 42.779 1.00 80.69 346 ILE A N 1
ATOM 2804 C CA . ILE A 1 346 ? -26.639 -12.383 43.322 1.00 80.69 346 ILE A CA 1
ATOM 2805 C C . ILE A 1 346 ? -25.188 -12.779 43.627 1.00 80.69 346 ILE A C 1
ATOM 2807 O O . ILE A 1 346 ? -24.266 -12.019 43.318 1.00 80.69 346 ILE A O 1
ATOM 2811 N N . LEU A 1 347 ? -24.963 -13.958 44.214 1.00 82.88 347 LEU A N 1
ATOM 2812 C CA . LEU A 1 347 ? -23.619 -14.476 44.478 1.00 82.88 347 LEU A CA 1
ATOM 2813 C C . LEU A 1 347 ? -22.842 -14.708 43.171 1.00 82.88 347 LEU A C 1
ATOM 2815 O O . LEU A 1 347 ? -21.672 -14.330 43.074 1.00 82.88 347 LEU A O 1
ATOM 2819 N N . LEU A 1 348 ? -23.495 -15.268 42.150 1.00 82.44 348 LEU A N 1
ATOM 2820 C CA . LEU A 1 348 ? -22.906 -15.509 40.831 1.00 82.44 348 LEU A CA 1
ATOM 2821 C C . LEU A 1 348 ? -22.563 -14.195 40.116 1.00 82.44 348 LEU A C 1
ATOM 2823 O O . LEU A 1 348 ? -21.468 -14.049 39.584 1.00 82.44 348 LEU A O 1
ATOM 2827 N N . VAL A 1 349 ? -23.438 -13.189 40.181 1.00 85.69 349 VAL A N 1
ATOM 2828 C CA . VAL A 1 349 ? -23.161 -11.843 39.653 1.00 85.69 349 VAL A CA 1
ATOM 2829 C C . VAL A 1 349 ? -21.957 -11.215 40.351 1.00 85.69 349 VAL A C 1
ATOM 2831 O O . VAL A 1 349 ? -21.061 -10.700 39.684 1.00 85.69 349 VAL A O 1
ATOM 2834 N N . LYS A 1 350 ? -21.896 -11.272 41.689 1.00 85.62 350 LYS A N 1
ATOM 2835 C CA . LYS A 1 350 ? -20.773 -10.710 42.459 1.00 85.62 350 LYS A CA 1
ATOM 2836 C C . LYS A 1 350 ? -19.450 -11.403 42.135 1.00 85.62 350 LYS A C 1
ATOM 2838 O O . LYS A 1 350 ? -18.446 -10.723 41.937 1.00 85.62 350 LYS A O 1
ATOM 2843 N N . THR A 1 351 ? -19.448 -12.732 42.051 1.00 86.06 351 THR A N 1
ATOM 2844 C CA . THR A 1 351 ? -18.247 -13.506 41.698 1.00 86.06 351 THR A CA 1
ATOM 2845 C C . THR A 1 351 ? -17.807 -13.233 40.262 1.00 86.06 351 THR A C 1
ATOM 2847 O O . THR A 1 351 ? -16.631 -12.955 40.044 1.00 86.06 351 THR A O 1
ATOM 2850 N N . LEU A 1 352 ? -18.731 -13.195 39.297 1.00 86.31 352 LEU A N 1
ATOM 2851 C CA . LEU A 1 352 ? -18.422 -12.900 37.896 1.00 86.31 352 LEU A CA 1
ATOM 2852 C C . LEU A 1 352 ? -17.876 -11.476 37.708 1.00 86.31 352 LEU A C 1
ATOM 2854 O O . LEU A 1 352 ? -16.869 -11.294 37.026 1.00 86.31 352 LEU A O 1
ATOM 2858 N N . LYS A 1 353 ? -18.471 -10.472 38.367 1.00 87.56 353 LYS A N 1
ATOM 2859 C CA . LYS A 1 353 ? -17.935 -9.099 38.389 1.00 87.56 353 LYS A CA 1
ATOM 2860 C C . LYS A 1 353 ? -16.535 -9.046 38.998 1.00 87.56 353 LYS A C 1
ATOM 2862 O O . LYS A 1 353 ? -15.673 -8.351 38.468 1.00 87.56 353 LYS A O 1
ATOM 2867 N N . GLY A 1 354 ? -16.296 -9.811 40.066 1.00 83.31 354 GLY A N 1
ATOM 2868 C CA . GLY A 1 354 ? -14.969 -9.981 40.655 1.00 83.31 354 GLY A CA 1
ATOM 2869 C C . GLY A 1 354 ? -13.962 -10.549 39.653 1.00 83.31 354 GLY A C 1
ATOM 2870 O O . GLY A 1 354 ? -12.900 -9.966 39.467 1.00 83.31 354 GLY A O 1
ATOM 2871 N N . VAL A 1 355 ? -14.312 -11.628 38.945 1.00 86.69 355 VAL A N 1
ATOM 2872 C CA . VAL A 1 355 ? -13.458 -12.241 37.910 1.00 86.69 355 VAL A CA 1
ATOM 2873 C C . VAL A 1 355 ? -13.152 -11.260 36.778 1.00 86.69 355 VAL A C 1
ATOM 2875 O O . VAL A 1 355 ? -11.996 -11.144 36.379 1.00 86.69 355 VAL A O 1
ATOM 2878 N N . VAL A 1 356 ? -14.151 -10.517 36.290 1.00 85.38 356 VAL A N 1
ATOM 2879 C CA . VAL A 1 356 ? -13.953 -9.483 35.258 1.00 85.38 356 VAL A CA 1
ATOM 2880 C C . VAL A 1 356 ? -13.002 -8.397 35.755 1.00 85.38 356 VAL A C 1
ATOM 2882 O O . VAL A 1 356 ? -12.055 -8.045 35.057 1.00 85.38 356 VAL A O 1
ATOM 2885 N N . PHE A 1 357 ? -13.200 -7.906 36.979 1.00 85.94 357 PHE A N 1
ATOM 2886 C CA . PHE A 1 357 ? -12.345 -6.882 37.570 1.00 85.94 357 PHE A CA 1
ATOM 2887 C C . PHE A 1 357 ? -10.893 -7.360 37.726 1.00 85.94 357 PHE A C 1
ATOM 2889 O O . PHE A 1 357 ? -9.972 -6.680 37.277 1.00 85.94 357 PHE A O 1
ATOM 2896 N N . PHE A 1 358 ? -10.678 -8.561 38.275 1.00 83.12 358 PHE A N 1
ATOM 2897 C CA . PHE A 1 358 ? -9.343 -9.153 38.399 1.00 83.12 358 PHE A CA 1
ATOM 2898 C C . PHE A 1 358 ? -8.702 -9.449 37.038 1.00 83.12 358 PHE A C 1
ATOM 2900 O O . PHE A 1 358 ? -7.508 -9.214 36.865 1.00 83.12 358 PHE A O 1
ATOM 2907 N N . GLY A 1 359 ? -9.476 -9.915 36.055 1.00 81.19 359 GLY A N 1
ATOM 2908 C CA . GLY A 1 359 ? -9.003 -10.145 34.689 1.00 81.19 359 GLY A CA 1
ATOM 2909 C C . GLY A 1 359 ? -8.554 -8.856 33.997 1.00 81.19 359 GLY A C 1
ATOM 2910 O O . GLY A 1 359 ? -7.500 -8.833 33.354 1.00 81.19 359 GLY A O 1
ATOM 2911 N N . CYS A 1 360 ? -9.303 -7.766 34.179 1.00 76.94 360 CYS A N 1
ATOM 2912 C CA . CYS A 1 360 ? -8.929 -6.448 33.677 1.00 76.94 360 CYS A CA 1
ATOM 2913 C C . CYS A 1 360 ? -7.699 -5.883 34.399 1.00 76.94 360 CYS A C 1
ATOM 2915 O O . CYS A 1 360 ? -6.812 -5.371 33.726 1.00 76.94 360 CYS A O 1
ATOM 2917 N N . ILE A 1 361 ? -7.577 -6.040 35.723 1.00 77.75 361 ILE A N 1
ATOM 2918 C CA . ILE A 1 361 ? -6.363 -5.648 36.467 1.00 77.75 361 ILE A CA 1
ATOM 2919 C C . ILE A 1 361 ? -5.145 -6.456 36.007 1.00 77.75 361 ILE A C 1
ATOM 2921 O O . ILE A 1 361 ? -4.079 -5.895 35.777 1.00 77.75 361 ILE A O 1
ATOM 2925 N N . ASN A 1 362 ? -5.285 -7.766 35.814 1.00 76.50 362 ASN A N 1
ATOM 2926 C CA . ASN A 1 362 ? -4.190 -8.605 35.327 1.00 76.50 362 ASN A CA 1
ATOM 2927 C C . ASN A 1 362 ? -3.753 -8.202 33.905 1.00 76.50 362 ASN A C 1
ATOM 2929 O O . ASN A 1 362 ? -2.566 -8.144 33.590 1.00 76.50 362 ASN A O 1
ATOM 2933 N N . SER A 1 363 ? -4.717 -7.855 33.049 1.00 68.50 363 SER A N 1
ATOM 2934 C CA . SER A 1 363 ? -4.451 -7.307 31.710 1.00 68.50 363 SER A CA 1
ATOM 2935 C C . SER A 1 363 ? -3.887 -5.881 31.756 1.00 68.50 363 SER A C 1
ATOM 2937 O O . SER A 1 363 ? -3.242 -5.449 30.805 1.00 68.50 363 SER A O 1
ATOM 2939 N N . PHE A 1 364 ? -4.108 -5.154 32.853 1.00 65.12 364 PHE A N 1
ATOM 2940 C CA . PHE A 1 364 ? -3.544 -3.833 33.104 1.00 65.12 364 PHE A CA 1
ATOM 2941 C C . PHE A 1 364 ? -2.083 -3.893 33.551 1.00 65.12 364 PHE A C 1
ATOM 2943 O O . PHE A 1 364 ? -1.328 -3.008 33.183 1.00 65.12 364 PHE A O 1
ATOM 2950 N N . ILE A 1 365 ? -1.665 -4.925 34.289 1.00 64.00 365 ILE A N 1
ATOM 2951 C CA . ILE A 1 365 ? -0.285 -5.058 34.793 1.00 64.00 365 ILE A CA 1
ATOM 2952 C C . ILE A 1 365 ? 0.684 -5.517 33.691 1.00 64.00 365 ILE A C 1
ATOM 2954 O O . ILE A 1 365 ? 1.806 -5.021 33.616 1.00 64.00 365 ILE A O 1
ATOM 2958 N N . LYS A 1 366 ? 0.241 -6.395 32.780 1.00 63.53 366 LYS A N 1
ATOM 2959 C CA . LYS A 1 366 ? 1.084 -6.960 31.705 1.00 63.53 366 LYS A CA 1
ATOM 2960 C C . LYS A 1 366 ? 1.829 -5.928 30.833 1.00 63.53 366 LYS A C 1
ATOM 2962 O O . LYS A 1 366 ? 3.008 -6.148 30.566 1.00 63.53 366 LYS A O 1
ATOM 2967 N N . PRO A 1 367 ? 1.212 -4.817 30.383 1.00 56.34 367 PRO A N 1
ATOM 2968 C CA . PRO A 1 367 ? 1.907 -3.771 29.629 1.00 56.34 367 PRO A CA 1
ATOM 2969 C C . PRO A 1 367 ? 3.014 -3.045 30.411 1.00 56.34 367 PRO A C 1
ATOM 2971 O O . PRO A 1 367 ? 3.889 -2.456 29.786 1.00 56.34 367 PRO A O 1
ATOM 2974 N N . PHE A 1 368 ? 3.001 -3.087 31.750 1.00 56.66 368 PHE A N 1
ATOM 2975 C CA . PHE A 1 368 ? 3.996 -2.430 32.611 1.00 56.66 368 PHE A CA 1
ATOM 2976 C C . PHE A 1 368 ? 5.177 -3.337 33.006 1.00 56.66 368 PHE A C 1
ATOM 2978 O O . PHE A 1 368 ? 6.039 -2.903 33.768 1.00 56.66 368 PHE A O 1
ATOM 2985 N N . GLY A 1 369 ? 5.260 -4.563 32.471 1.00 43.81 369 GLY A N 1
ATOM 2986 C CA . GLY A 1 369 ? 6.452 -5.412 32.589 1.00 43.81 369 GLY A CA 1
ATOM 2987 C C . GLY A 1 369 ? 6.687 -6.063 33.957 1.00 43.81 369 GLY A C 1
ATOM 2988 O O . GLY A 1 369 ? 7.844 -6.310 34.293 1.00 43.81 369 GLY A O 1
ATOM 2989 N N . TYR A 1 370 ? 5.625 -6.351 34.719 1.00 39.66 370 TYR A N 1
ATOM 2990 C CA . TYR A 1 370 ? 5.679 -7.186 35.930 1.00 39.66 370 TYR A CA 1
ATOM 2991 C C . TYR A 1 370 ? 4.998 -8.539 35.732 1.00 39.66 370 TYR A C 1
ATOM 2993 O O . TYR A 1 370 ? 3.913 -8.569 35.101 1.00 39.66 370 TYR A O 1
#

Foldseek 3Di:
DQVVVLVVLVVVLVVLLVVLLVLVVVLVVPVPDPVVNVVSVVVSLVSLLVSLVSLLVDDHPDDLCVQCVVVLVVLVVQLVVCVVVVVVLSNLLSVLVNLQSVLSSVLVVLSVVLSCCSVVLPDLVVLLVVLVVVLVVLVVVLVVNDDQDDDDDPSSVSVVSVVSSVSSSVSSNVSSVSCNVCVVSRRNDDPVRCPDLVNQLVVVQPDPVQVVVQVVCVVVVFGPSLVVSLVVLQVVLVVCLVVQLVVVLVVCCVPQCVPPPFPCSVVLSVLQSVLSVVLSNLVSVVVSVCSGCVRPPCCVVVVLVSLVVNLVSVLSNVLSVLVSNLVRVLRVPDPPCNPVSNVVSVVVSVVVSVVSVVVSVVVSCVVVPD